Protein AF-D3YBF1-F1 (afdb_monomer_lite)

Sequence (256 aa):
MFHRPSSNVKRAFLVDTLQLVRNLESNGFPSKQAEAITSAITEVLNDSLENVAQSFVSKSDMQKSEMIQETNLSKFKSEVQSSQRIECGVVFNCFNSFELRVKGVAGPELKPSGEVEHHFSLLQRETEKLRNDIDKMRSELRYEIDKVTAGQRLDLNLERGRIKDELADQNAETTNLTNKLDREIHALRAQLEAAKYDVIKYCIGNVRMNYSQLSSLHVECIFYKHGLLSELLRPAFEIFANPRCQAAGDLKGSLP

Foldseek 3Di:
DDDDDDDDDDPPVDPPLVVQLVVVVVVPDDSVVSNVVSVVVVVVVVVVVVVVVVVDDDPVNVVVVVVVVVVVVVVVVVVVVVVVCVVVVVVVVVVVVVVVVVVVDPDDDPDDDVVVVVVVVVVVVVVVVVVVVVVVVVVVVVVVVVVVVVVVVVVVVVVVVVVVVVVVVVVVVVVVVVVVVVVVVVVVVVVVVVVVVVVVVVVVVVVVVVVQLVVLVVVVVVCVVVVNPPPVCVVVSCVSNDPVVVCVVPPPDDDD

pLDDT: mean 73.16, std 17.61, range [30.95, 98.38]

Organism: Trifolium repens (NCBI:txid3899)

Structure (mmCIF, N/CA/C/O backbone):
data_AF-D3YBF1-F1
#
_entry.id   AF-D3YBF1-F1
#
loop_
_atom_site.group_PDB
_atom_site.id
_atom_site.type_symbol
_atom_site.label_atom_id
_atom_site.label_alt_id
_atom_site.label_comp_id
_atom_site.label_asym_id
_atom_site.label_entity_id
_atom_site.label_seq_id
_atom_site.pdbx_PDB_ins_code
_atom_site.Cartn_x
_atom_site.Cartn_y
_atom_site.Cartn_z
_atom_site.occupancy
_atom_site.B_iso_or_equiv
_atom_site.auth_seq_id
_atom_site.auth_comp_id
_atom_site.auth_asym_id
_atom_site.auth_atom_id
_atom_site.pdbx_PDB_model_num
ATOM 1 N N . MET A 1 1 ? 23.529 32.052 19.101 1.00 35.72 1 MET A N 1
ATOM 2 C CA . MET A 1 1 ? 22.727 31.901 17.867 1.00 35.72 1 MET A CA 1
ATOM 3 C C . MET A 1 1 ? 23.262 30.702 17.103 1.00 35.72 1 MET A C 1
ATOM 5 O O . MET A 1 1 ? 24.305 30.823 16.481 1.00 35.72 1 MET A O 1
ATOM 9 N N . PHE A 1 2 ? 22.607 29.544 17.185 1.00 30.95 2 PHE A N 1
ATOM 10 C CA . PHE A 1 2 ? 22.935 28.403 16.327 1.00 30.95 2 PHE A CA 1
ATOM 11 C C . PHE A 1 2 ? 21.811 28.220 15.310 1.00 30.95 2 PHE A C 1
ATOM 13 O O . PHE A 1 2 ? 20.649 28.057 15.676 1.00 30.95 2 PHE A O 1
ATOM 20 N N . HIS A 1 3 ? 22.181 28.327 14.034 1.00 35.59 3 HIS A N 1
ATOM 21 C CA . HIS A 1 3 ? 21.325 28.067 12.885 1.00 35.59 3 HIS A CA 1
ATOM 22 C C . HIS A 1 3 ? 20.873 26.604 12.893 1.00 35.59 3 HIS A C 1
ATOM 24 O O . HIS A 1 3 ? 21.700 25.695 12.950 1.00 35.59 3 HIS A O 1
ATOM 30 N N . ARG A 1 4 ? 19.561 26.376 12.797 1.00 31.77 4 ARG A N 1
ATOM 31 C CA . ARG A 1 4 ? 18.986 25.054 12.534 1.00 31.77 4 ARG A CA 1
ATOM 32 C C . ARG A 1 4 ? 18.772 24.932 11.020 1.00 31.77 4 ARG A C 1
ATOM 34 O O . ARG A 1 4 ? 18.061 25.777 10.474 1.00 31.77 4 ARG A O 1
ATOM 41 N N . PRO A 1 5 ? 19.342 23.932 10.324 1.00 37.69 5 PRO A N 1
ATOM 42 C CA . PRO A 1 5 ? 19.006 23.705 8.930 1.00 37.69 5 PRO A CA 1
ATOM 43 C C . PRO A 1 5 ? 17.593 23.123 8.847 1.00 37.69 5 PRO A C 1
ATOM 45 O O . PRO A 1 5 ? 17.266 22.138 9.512 1.00 37.69 5 PRO A O 1
ATOM 48 N N . SER A 1 6 ? 16.767 23.751 8.017 1.00 43.38 6 SER A N 1
ATOM 49 C CA . SER A 1 6 ? 15.499 23.208 7.544 1.00 43.38 6 SER A CA 1
ATOM 50 C C . SER A 1 6 ? 15.769 21.947 6.720 1.00 43.38 6 SER A C 1
ATOM 52 O O . SER A 1 6 ? 16.468 22.001 5.711 1.00 43.38 6 SER A O 1
ATOM 54 N N . SER A 1 7 ? 15.224 20.810 7.148 1.00 38.22 7 SER A N 1
ATOM 55 C CA . SER A 1 7 ? 15.033 19.644 6.285 1.00 38.22 7 SER A CA 1
ATOM 56 C C . SER A 1 7 ? 13.676 19.020 6.596 1.00 38.22 7 SER A C 1
ATOM 58 O O . SER A 1 7 ? 13.497 18.231 7.522 1.00 38.22 7 SER A O 1
ATOM 60 N N . ASN A 1 8 ? 12.685 19.419 5.803 1.00 44.19 8 ASN A N 1
ATOM 61 C CA . ASN A 1 8 ? 11.537 18.567 5.534 1.00 44.19 8 ASN A CA 1
ATOM 62 C C . ASN A 1 8 ? 12.085 17.244 4.950 1.00 44.19 8 ASN A C 1
ATOM 64 O O . ASN A 1 8 ? 13.031 17.289 4.168 1.00 44.19 8 ASN A O 1
ATOM 68 N N . VAL A 1 9 ? 11.502 16.093 5.312 1.00 44.75 9 VAL A N 1
ATOM 69 C CA . VAL A 1 9 ? 11.876 14.711 4.895 1.00 44.75 9 VAL A CA 1
ATOM 70 C C . VAL A 1 9 ? 12.792 13.903 5.848 1.00 44.75 9 VAL A C 1
ATOM 72 O O . VAL A 1 9 ? 13.530 13.032 5.408 1.00 44.75 9 VAL A O 1
ATOM 75 N N . LYS A 1 10 ? 12.691 14.066 7.178 1.00 42.47 10 LYS A N 1
ATOM 76 C CA . LYS A 1 10 ? 13.036 12.978 8.133 1.00 42.47 10 LYS A CA 1
ATOM 77 C C . LYS A 1 10 ? 12.136 12.980 9.377 1.00 42.47 10 LYS A C 1
ATOM 79 O O . LYS A 1 10 ? 12.587 13.279 10.476 1.00 42.47 10 LYS A O 1
ATOM 84 N N . ARG A 1 11 ? 10.865 12.590 9.233 1.00 42.12 11 ARG A N 1
ATOM 85 C CA . ARG A 1 11 ? 10.195 11.866 10.327 1.00 42.12 11 ARG A CA 1
ATOM 86 C C . ARG A 1 11 ? 10.455 10.388 10.084 1.00 42.12 11 ARG A C 1
ATOM 88 O O . ARG A 1 11 ? 9.688 9.727 9.398 1.00 42.12 11 ARG A O 1
ATOM 95 N N . ALA A 1 12 ? 11.579 9.897 10.598 1.00 46.97 12 ALA A N 1
ATOM 96 C CA . ALA A 1 12 ? 11.665 8.480 10.906 1.00 46.97 12 ALA A CA 1
ATOM 97 C C . ALA A 1 12 ? 10.497 8.188 11.860 1.00 46.97 12 ALA A C 1
ATOM 99 O O . ALA A 1 12 ? 10.352 8.887 12.866 1.00 46.97 12 ALA A O 1
ATOM 100 N N . PHE A 1 13 ? 9.626 7.252 11.489 1.00 55.31 13 PHE A N 1
ATOM 101 C CA . PHE A 1 13 ? 8.528 6.776 12.326 1.00 55.31 13 PHE A CA 1
ATOM 102 C C . PHE A 1 13 ? 9.125 6.024 13.523 1.00 55.31 13 PHE A C 1
ATOM 104 O O . PHE A 1 13 ? 9.200 4.803 13.541 1.00 55.31 13 PHE A O 1
ATOM 111 N N . LEU A 1 14 ? 9.636 6.767 14.501 1.00 63.25 14 LEU A N 1
ATOM 112 C CA . LEU A 1 14 ? 10.034 6.232 15.793 1.00 63.25 14 LEU A CA 1
ATOM 113 C C . LEU A 1 14 ? 8.775 6.198 16.653 1.00 63.25 14 LEU A C 1
ATOM 115 O O . LEU A 1 14 ? 8.302 7.240 17.109 1.00 63.25 14 LEU A O 1
ATOM 119 N N . VAL A 1 15 ? 8.204 5.006 16.816 1.00 76.69 15 VAL A N 1
ATOM 120 C CA . VAL A 1 15 ? 7.134 4.784 17.789 1.00 76.69 15 VAL A CA 1
ATOM 121 C C . VAL A 1 15 ? 7.775 4.806 19.171 1.00 76.69 15 VAL A C 1
ATOM 123 O O . VAL A 1 15 ? 8.543 3.913 19.523 1.00 76.69 15 VAL A O 1
ATOM 126 N N . ASP A 1 16 ? 7.475 5.842 19.949 1.00 85.31 16 ASP A N 1
ATOM 127 C CA . ASP A 1 16 ? 7.827 5.889 21.366 1.00 85.31 16 ASP A CA 1
ATOM 128 C C . ASP A 1 16 ? 6.851 4.995 22.139 1.00 85.31 16 ASP A C 1
ATOM 130 O O . ASP A 1 16 ? 5.772 5.414 22.572 1.00 85.31 16 ASP A O 1
ATOM 134 N N . THR A 1 17 ? 7.218 3.720 22.249 1.00 87.56 17 THR A N 1
ATOM 135 C CA . THR A 1 17 ? 6.424 2.695 22.931 1.00 87.56 17 THR A CA 1
ATOM 136 C C . THR A 1 17 ? 6.213 3.026 24.403 1.00 87.56 17 THR A C 1
ATOM 138 O O . THR A 1 17 ? 5.149 2.732 24.943 1.00 87.56 17 THR A O 1
ATOM 141 N N . LEU A 1 18 ? 7.164 3.704 25.051 1.00 88.12 18 LEU A N 1
ATOM 142 C CA . LEU A 1 18 ? 7.035 4.085 26.452 1.00 88.12 18 LEU A CA 1
ATOM 143 C C . LEU A 1 18 ? 5.973 5.175 26.629 1.00 88.12 18 LEU A C 1
ATOM 145 O O . LEU A 1 18 ? 5.116 5.060 27.504 1.00 88.12 18 LEU A O 1
ATOM 149 N N . GLN A 1 19 ? 5.982 6.204 25.779 1.00 89.75 19 GLN A N 1
ATOM 150 C CA . GLN A 1 19 ? 4.960 7.250 25.819 1.00 89.75 19 GLN A CA 1
ATOM 151 C C . GLN A 1 19 ? 3.569 6.701 25.471 1.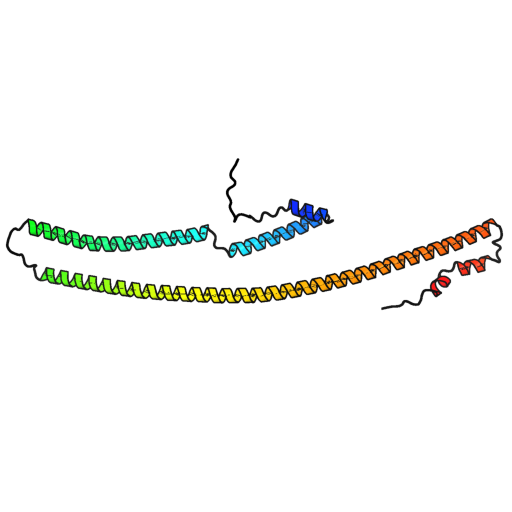00 89.75 19 GLN A C 1
ATOM 153 O O . GLN A 1 19 ? 2.574 7.124 26.065 1.00 89.75 19 GLN A O 1
ATOM 158 N N . LEU A 1 20 ? 3.489 5.737 24.548 1.00 90.81 20 LEU A N 1
ATOM 159 C CA . LEU A 1 20 ? 2.231 5.087 24.183 1.00 90.81 20 LEU A CA 1
ATOM 160 C C . LEU A 1 20 ? 1.649 4.275 25.349 1.00 90.81 20 LEU A C 1
ATOM 162 O O . LEU A 1 20 ? 0.472 4.441 25.670 1.00 90.81 20 LEU A O 1
ATOM 166 N N . VAL A 1 21 ? 2.475 3.487 26.046 1.00 94.06 21 VAL A N 1
ATOM 167 C CA . VAL A 1 21 ? 2.060 2.749 27.253 1.00 94.06 21 VAL A CA 1
ATOM 168 C C . VAL A 1 21 ? 1.576 3.710 28.338 1.00 94.06 21 VAL A C 1
ATOM 170 O O . VAL A 1 21 ? 0.493 3.511 28.881 1.00 94.06 21 VAL A O 1
ATOM 173 N N . ARG A 1 22 ? 2.308 4.799 28.609 1.00 91.62 22 ARG A N 1
ATOM 174 C CA . ARG A 1 22 ? 1.908 5.800 29.619 1.00 91.62 22 ARG A CA 1
ATOM 175 C C . ARG A 1 22 ? 0.580 6.479 29.300 1.00 91.62 22 ARG A C 1
ATOM 177 O O . ARG 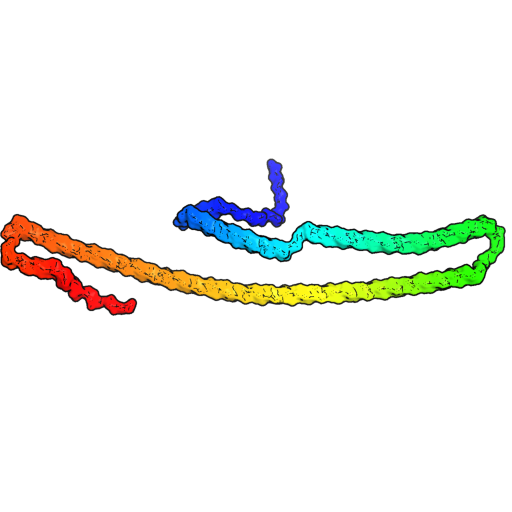A 1 22 ? -0.198 6.760 30.209 1.00 91.62 22 ARG A O 1
ATOM 184 N N . ASN A 1 23 ? 0.309 6.721 28.022 1.00 92.38 23 ASN A N 1
ATOM 185 C CA . ASN A 1 23 ? -0.967 7.271 27.582 1.00 92.38 23 ASN A CA 1
ATOM 186 C C . ASN A 1 23 ? -2.109 6.253 27.722 1.00 92.38 23 ASN A C 1
ATOM 188 O O . ASN A 1 23 ? -3.228 6.635 28.045 1.00 92.38 23 ASN A O 1
ATOM 192 N N . LEU A 1 24 ? -1.863 4.963 27.500 1.00 93.00 24 LEU A N 1
ATOM 193 C CA . LEU A 1 24 ? -2.874 3.925 27.719 1.00 93.00 24 LEU A CA 1
ATOM 194 C C . LEU A 1 24 ? -3.161 3.744 29.217 1.00 93.00 24 LEU A C 1
ATOM 196 O O . LEU A 1 24 ? -4.319 3.697 29.622 1.00 93.00 24 LEU A O 1
ATOM 200 N N . GLU A 1 25 ? -2.127 3.746 30.056 1.00 94.50 25 GLU A N 1
ATOM 201 C CA . GLU A 1 25 ? -2.276 3.697 31.516 1.00 94.50 25 GLU A CA 1
ATOM 202 C C . GLU A 1 25 ? -3.079 4.890 32.059 1.00 94.50 25 GLU A C 1
ATOM 204 O O . GLU A 1 25 ? -3.968 4.707 32.892 1.00 94.50 25 GLU A O 1
ATOM 209 N N . SER A 1 26 ? -2.836 6.109 31.557 1.00 93.12 26 SER A N 1
ATOM 210 C CA . SER A 1 26 ? -3.585 7.304 31.979 1.00 93.12 26 SER A CA 1
ATOM 211 C C . SER A 1 26 ? -5.055 7.294 31.545 1.00 93.12 26 SER A C 1
ATOM 213 O O . SER A 1 26 ? -5.879 7.961 32.168 1.00 93.12 26 SER A O 1
ATOM 215 N N . ASN A 1 27 ? -5.402 6.489 30.536 1.00 92.44 27 ASN A N 1
ATOM 216 C CA . ASN A 1 27 ? -6.777 6.232 30.105 1.00 92.44 27 ASN A CA 1
ATOM 217 C C . ASN A 1 27 ? -7.439 5.053 30.849 1.00 92.44 27 ASN A C 1
ATOM 219 O O . ASN A 1 27 ? -8.532 4.628 30.478 1.00 92.44 27 ASN A O 1
ATOM 223 N N . GLY A 1 28 ? -6.808 4.533 31.908 1.00 91.62 28 GLY A N 1
ATOM 224 C CA . GLY A 1 28 ? -7.387 3.515 32.786 1.00 91.62 28 GLY A CA 1
ATOM 225 C C . GLY A 1 28 ? -7.087 2.069 32.389 1.00 91.62 28 GLY A C 1
ATOM 226 O O . GLY A 1 28 ? -7.651 1.153 32.989 1.00 91.62 28 GLY A O 1
ATOM 227 N N . PHE A 1 29 ? -6.199 1.836 31.418 1.00 93.94 29 PHE A N 1
ATOM 228 C CA . PHE A 1 29 ? -5.764 0.483 31.073 1.00 93.94 29 PHE A CA 1
ATOM 229 C C . PHE A 1 29 ? -4.724 -0.033 32.087 1.00 93.94 29 PHE A C 1
ATOM 231 O O . PHE A 1 29 ? -3.742 0.657 32.365 1.00 93.94 29 PHE A O 1
ATOM 238 N N . PRO A 1 30 ? -4.872 -1.259 32.621 1.00 95.38 30 PRO A N 1
ATOM 239 C CA . PRO A 1 30 ? -3.825 -1.915 33.403 1.00 95.38 30 PRO A CA 1
ATOM 240 C C . PRO A 1 30 ? -2.524 -2.052 32.596 1.00 95.38 30 PRO A C 1
ATOM 242 O O . PRO A 1 30 ? -2.586 -2.394 31.413 1.00 95.38 30 PRO A O 1
ATOM 245 N N . SER A 1 31 ? -1.351 -1.897 33.230 1.00 90.56 31 SER A N 1
ATOM 246 C CA . SER A 1 31 ? -0.039 -1.922 32.544 1.00 90.56 31 SER A CA 1
ATOM 247 C C . SER A 1 31 ? 0.142 -3.118 31.609 1.00 90.56 31 SER A C 1
ATOM 249 O O . SER A 1 31 ? 0.570 -2.950 30.475 1.00 90.56 31 SER A O 1
ATOM 251 N N . LYS A 1 32 ? -0.282 -4.320 32.024 1.00 92.19 32 LYS A N 1
ATOM 252 C CA . LYS A 1 32 ? -0.196 -5.526 31.180 1.00 92.19 32 LYS A CA 1
ATOM 253 C C . LYS A 1 32 ? -1.010 -5.426 29.886 1.00 92.19 32 LYS A C 1
ATOM 255 O O . LYS A 1 32 ? -0.590 -5.947 28.860 1.00 92.19 32 LYS A O 1
ATOM 260 N N . GLN A 1 33 ? -2.179 -4.787 29.927 1.00 91.56 33 GLN A N 1
ATOM 261 C CA . GLN A 1 33 ? -2.991 -4.568 28.728 1.00 91.56 33 GLN A CA 1
ATOM 262 C C . GLN A 1 33 ? -2.409 -3.445 27.867 1.00 91.56 33 GLN A C 1
ATOM 264 O O . GLN A 1 33 ? -2.356 -3.592 26.651 1.00 91.56 33 GLN A O 1
ATOM 269 N N . ALA A 1 34 ? -1.922 -2.364 28.481 1.00 93.88 34 ALA A N 1
ATOM 270 C CA . ALA A 1 34 ? -1.260 -1.272 27.769 1.00 93.88 34 ALA A CA 1
ATOM 271 C C . ALA A 1 34 ? -0.004 -1.746 27.012 1.00 93.88 34 ALA A C 1
ATOM 273 O O . ALA A 1 34 ? 0.195 -1.382 25.851 1.00 93.88 34 ALA A O 1
ATOM 274 N N . GLU A 1 35 ? 0.805 -2.604 27.638 1.00 89.19 35 GLU A N 1
ATOM 275 C CA . GLU A 1 35 ? 1.964 -3.256 27.021 1.00 89.19 35 GLU A CA 1
ATOM 276 C C . GLU A 1 35 ? 1.551 -4.177 25.869 1.00 89.19 35 GLU A C 1
ATOM 278 O O . GLU A 1 35 ? 2.113 -4.072 24.782 1.00 89.19 35 GLU A O 1
ATOM 283 N N . ALA A 1 36 ? 0.533 -5.025 26.061 1.00 91.19 36 ALA A N 1
ATOM 284 C CA . ALA A 1 36 ? 0.053 -5.937 25.020 1.00 91.19 36 ALA A CA 1
ATOM 285 C C . ALA A 1 36 ? -0.487 -5.191 23.786 1.00 91.19 36 ALA A C 1
ATOM 287 O O . ALA A 1 36 ? -0.146 -5.535 22.656 1.00 91.19 36 ALA A O 1
ATOM 288 N N . ILE A 1 37 ? -1.278 -4.133 23.998 1.00 90.75 37 ILE A N 1
ATOM 289 C CA . ILE A 1 37 ? -1.805 -3.278 22.923 1.00 90.75 37 ILE A CA 1
ATOM 290 C C . ILE A 1 37 ? -0.656 -2.583 22.187 1.00 90.75 37 ILE A C 1
ATOM 292 O O . ILE A 1 37 ? -0.608 -2.589 20.959 1.00 90.75 37 ILE A O 1
ATOM 296 N N . THR A 1 38 ? 0.294 -2.015 22.930 1.00 91.00 38 THR A N 1
ATOM 297 C CA . THR A 1 38 ? 1.469 -1.354 22.346 1.00 91.00 38 THR A CA 1
ATOM 298 C C . THR A 1 38 ? 2.309 -2.330 21.523 1.00 91.00 38 THR A C 1
ATOM 300 O O . THR A 1 38 ? 2.777 -1.976 20.442 1.00 91.00 38 THR A O 1
ATOM 303 N N . SER A 1 39 ? 2.467 -3.566 21.998 1.00 89.00 39 SER A N 1
ATOM 304 C CA . SER A 1 39 ? 3.220 -4.614 21.310 1.00 89.00 39 SER A CA 1
ATOM 305 C C . SER A 1 39 ? 2.555 -5.008 19.987 1.00 89.00 39 SER A C 1
ATOM 307 O O . SER A 1 39 ? 3.214 -4.943 18.953 1.00 89.00 39 SER A O 1
ATOM 309 N N . ALA A 1 40 ? 1.242 -5.267 19.992 1.00 91.75 40 ALA A N 1
ATOM 310 C CA . ALA A 1 40 ? 0.483 -5.590 18.781 1.00 91.75 40 ALA A CA 1
ATOM 311 C C . ALA A 1 40 ? 0.502 -4.449 17.746 1.00 91.75 40 ALA A C 1
ATOM 313 O O . ALA A 1 40 ? 0.673 -4.684 16.553 1.00 91.75 40 ALA A O 1
ATOM 314 N N . ILE A 1 41 ? 0.378 -3.194 18.195 1.00 88.12 41 ILE A N 1
ATOM 315 C CA . ILE A 1 41 ? 0.469 -2.023 17.307 1.00 88.12 41 ILE A CA 1
ATOM 316 C C . ILE A 1 41 ? 1.872 -1.905 16.702 1.00 88.12 41 ILE A C 1
ATOM 318 O O . ILE A 1 41 ? 2.007 -1.581 15.526 1.00 88.12 41 ILE A O 1
ATOM 322 N N . THR A 1 42 ? 2.918 -2.168 17.488 1.00 85.00 42 THR A N 1
ATOM 323 C CA . THR A 1 42 ? 4.306 -2.093 17.007 1.00 85.00 42 THR A CA 1
ATOM 324 C C . THR A 1 42 ? 4.595 -3.174 15.964 1.00 85.00 42 THR A C 1
ATOM 326 O O . THR A 1 42 ? 5.281 -2.900 14.985 1.00 85.00 42 THR A O 1
ATOM 329 N N . GLU A 1 43 ? 4.043 -4.374 16.142 1.00 85.50 43 GLU A N 1
ATOM 330 C CA . GLU A 1 43 ? 4.160 -5.485 15.191 1.00 85.50 43 GLU A CA 1
ATOM 331 C C . GLU A 1 43 ? 3.481 -5.155 13.855 1.00 85.50 43 GLU A C 1
ATOM 333 O O . GLU A 1 43 ? 4.145 -5.130 12.823 1.00 85.50 43 GLU A O 1
ATOM 338 N N . VAL A 1 44 ? 2.206 -4.744 13.881 1.00 86.38 44 VAL A N 1
ATOM 339 C CA . VAL A 1 44 ? 1.471 -4.341 12.665 1.00 86.38 44 VAL A CA 1
ATOM 340 C C . VAL A 1 44 ? 2.154 -3.173 11.950 1.00 86.38 44 VAL A C 1
ATOM 342 O O . VAL A 1 44 ? 2.187 -3.132 10.718 1.00 86.38 44 VAL A O 1
ATOM 345 N N . LEU A 1 45 ? 2.699 -2.209 12.700 1.00 83.81 45 LEU A N 1
ATOM 346 C CA . LEU A 1 45 ? 3.442 -1.092 12.119 1.00 83.81 45 LEU A CA 1
ATOM 347 C C . LEU A 1 45 ? 4.745 -1.549 11.467 1.00 83.81 45 LEU A C 1
ATOM 349 O O . LEU A 1 45 ? 5.045 -1.065 10.381 1.00 83.81 45 LEU A O 1
ATOM 353 N N . ASN A 1 46 ? 5.493 -2.467 12.082 1.00 80.69 46 ASN A N 1
ATOM 354 C CA . ASN A 1 46 ? 6.706 -3.025 11.483 1.00 80.69 46 ASN A CA 1
ATOM 355 C C . ASN A 1 46 ? 6.387 -3.777 10.185 1.00 80.69 46 ASN A C 1
ATOM 357 O O . ASN A 1 46 ? 7.002 -3.476 9.163 1.00 80.69 46 ASN A O 1
ATOM 361 N N . ASP A 1 47 ? 5.374 -4.646 10.190 1.00 80.81 47 ASP A N 1
ATOM 362 C CA . ASP A 1 47 ? 4.954 -5.411 9.008 1.00 80.81 47 ASP A CA 1
ATOM 363 C C . ASP A 1 47 ? 4.477 -4.491 7.877 1.00 80.81 47 ASP A C 1
ATOM 365 O O . ASP A 1 47 ? 4.856 -4.642 6.712 1.00 80.81 47 ASP A O 1
ATOM 369 N N . SER A 1 48 ? 3.677 -3.477 8.219 1.00 79.56 48 SER A N 1
ATOM 370 C CA . SER A 1 48 ? 3.192 -2.487 7.252 1.00 79.56 48 SER A CA 1
ATOM 371 C C . SER A 1 48 ? 4.342 -1.681 6.644 1.00 79.56 48 SER A C 1
ATOM 373 O O . SER A 1 48 ? 4.331 -1.378 5.450 1.00 79.56 48 SER A O 1
ATOM 375 N N . LEU A 1 49 ? 5.339 -1.324 7.457 1.00 75.69 49 LEU A N 1
ATOM 376 C CA . LEU A 1 49 ? 6.488 -0.532 7.029 1.00 75.69 49 LEU A CA 1
ATOM 377 C C . LEU A 1 49 ? 7.439 -1.363 6.167 1.00 75.69 49 LEU A C 1
ATOM 379 O O . LEU A 1 49 ? 7.964 -0.837 5.190 1.00 75.69 49 LEU A O 1
ATOM 383 N N . GLU A 1 50 ? 7.599 -2.654 6.458 1.00 73.50 50 GLU A N 1
ATOM 384 C CA . GLU A 1 50 ? 8.355 -3.586 5.622 1.00 73.50 50 GLU A CA 1
ATOM 385 C C . GLU A 1 50 ? 7.667 -3.823 4.268 1.00 73.50 50 GLU A C 1
ATOM 387 O O . GLU A 1 50 ? 8.313 -3.705 3.226 1.00 73.50 50 GLU A O 1
ATOM 392 N N . ASN A 1 51 ? 6.347 -4.031 4.252 1.00 75.31 51 ASN A N 1
ATOM 393 C CA . ASN A 1 51 ? 5.569 -4.201 3.020 1.00 75.31 51 ASN A CA 1
ATOM 394 C C . ASN A 1 51 ? 5.625 -2.954 2.111 1.00 75.31 51 ASN A C 1
ATOM 396 O O . ASN A 1 51 ? 5.820 -3.036 0.896 1.00 75.31 51 ASN A O 1
ATOM 400 N N . VAL A 1 52 ? 5.520 -1.764 2.707 1.00 70.62 52 VAL A N 1
ATOM 401 C CA . VAL A 1 52 ? 5.665 -0.497 1.977 1.00 70.62 52 VAL A CA 1
ATOM 402 C C . VAL A 1 52 ? 7.119 -0.268 1.544 1.00 70.62 52 VAL A C 1
ATOM 404 O O . VAL A 1 52 ? 7.354 0.199 0.430 1.00 70.62 52 VAL A O 1
ATOM 407 N N . ALA A 1 53 ? 8.109 -0.628 2.368 1.00 67.94 53 ALA A N 1
ATOM 408 C CA . ALA A 1 53 ? 9.527 -0.520 2.019 1.00 67.94 53 AL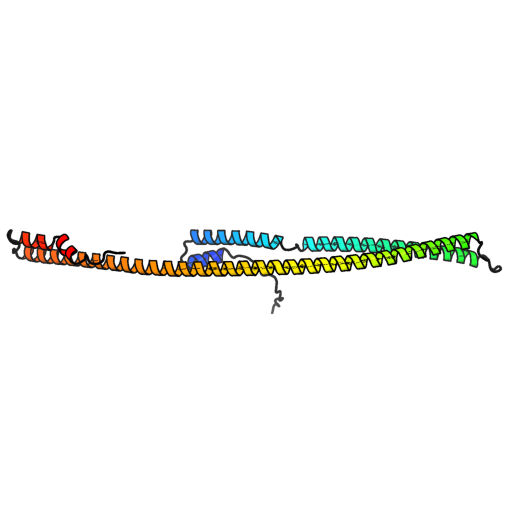A A CA 1
ATOM 409 C C . ALA A 1 53 ? 9.907 -1.402 0.821 1.00 67.94 53 ALA A C 1
ATOM 411 O O . ALA A 1 53 ? 10.716 -0.971 0.003 1.00 67.94 53 ALA A O 1
ATOM 412 N N . GLN A 1 54 ? 9.289 -2.578 0.669 1.00 64.88 54 GLN A N 1
ATOM 413 C CA . GLN A 1 54 ? 9.468 -3.446 -0.503 1.00 64.88 54 GLN A CA 1
ATOM 414 C C . GLN A 1 54 ? 8.923 -2.829 -1.801 1.00 64.88 54 GLN A C 1
ATOM 416 O O . GLN A 1 54 ? 9.415 -3.136 -2.884 1.00 64.88 54 GLN A O 1
ATOM 421 N N . SER A 1 55 ? 7.946 -1.923 -1.700 1.00 64.94 55 SER A N 1
ATOM 422 C CA . SER A 1 55 ? 7.392 -1.195 -2.851 1.00 64.94 55 SER A CA 1
ATOM 423 C C . SER A 1 55 ? 8.267 -0.013 -3.292 1.00 64.94 55 SER A C 1
ATOM 425 O O . SER A 1 55 ? 8.053 0.558 -4.362 1.00 64.94 55 SER A O 1
ATOM 427 N N . PHE A 1 56 ? 9.265 0.369 -2.490 1.00 70.62 56 PHE A N 1
ATOM 428 C CA . PHE A 1 56 ? 10.223 1.409 -2.843 1.00 70.62 56 PHE A CA 1
ATOM 429 C C . PHE A 1 56 ? 11.517 0.797 -3.384 1.00 70.62 56 PHE A C 1
ATOM 431 O O . PHE A 1 56 ? 12.137 -0.061 -2.764 1.00 70.62 56 PHE A O 1
ATOM 438 N N . VAL A 1 57 ? 11.990 1.304 -4.523 1.00 61.38 57 VAL A N 1
ATOM 439 C CA . VAL A 1 57 ? 13.344 0.998 -5.000 1.00 61.38 57 VAL A CA 1
ATOM 440 C C . VAL A 1 57 ? 14.345 1.634 -4.033 1.00 61.38 57 VAL A C 1
ATOM 442 O O . VAL A 1 57 ? 14.329 2.850 -3.820 1.00 61.38 57 VAL A O 1
ATOM 445 N N . SER A 1 58 ? 15.219 0.823 -3.430 1.00 68.31 58 SER A N 1
ATOM 446 C CA . SER A 1 58 ? 16.205 1.326 -2.474 1.00 68.31 58 SER A CA 1
ATOM 447 C C . SER A 1 58 ? 17.193 2.279 -3.158 1.00 68.31 58 SER A C 1
ATOM 449 O O . SER A 1 58 ? 17.535 2.124 -4.334 1.00 68.31 58 SER A O 1
ATOM 451 N N . LYS A 1 59 ? 17.716 3.266 -2.416 1.00 66.25 59 LYS A N 1
ATOM 452 C CA . LYS A 1 59 ? 18.723 4.197 -2.957 1.00 66.25 59 LYS A CA 1
ATOM 453 C C . LYS A 1 59 ? 19.961 3.453 -3.475 1.00 66.25 59 LYS A C 1
ATOM 455 O O . LYS A 1 59 ? 20.528 3.861 -4.481 1.00 66.25 59 LYS A O 1
ATOM 460 N N . SER A 1 60 ? 20.348 2.356 -2.823 1.00 66.56 60 SER A N 1
ATOM 461 C CA . SER A 1 60 ? 21.448 1.493 -3.261 1.00 66.56 60 SER A CA 1
ATOM 462 C C . SER A 1 60 ? 21.156 0.762 -4.570 1.00 66.56 60 SER A C 1
ATOM 464 O O . SER A 1 60 ? 22.064 0.621 -5.386 1.00 66.56 60 SER A O 1
ATOM 466 N N . ASP A 1 61 ? 19.917 0.327 -4.800 1.00 69.06 61 ASP A N 1
ATOM 467 C CA . ASP A 1 61 ? 19.542 -0.365 -6.039 1.00 69.06 61 ASP A CA 1
ATOM 468 C C . ASP A 1 61 ? 19.417 0.616 -7.204 1.00 69.06 61 ASP A C 1
ATOM 470 O O . ASP A 1 61 ? 19.914 0.344 -8.297 1.00 69.06 61 ASP A O 1
ATOM 474 N N . MET A 1 62 ? 18.866 1.807 -6.947 1.00 68.25 62 MET A N 1
ATOM 475 C CA . MET A 1 62 ? 18.859 2.905 -7.914 1.00 68.25 62 MET A CA 1
ATOM 476 C C . MET A 1 62 ? 20.287 3.314 -8.301 1.00 68.25 62 MET A C 1
ATOM 478 O O . MET A 1 62 ? 20.594 3.397 -9.486 1.00 68.25 62 MET A O 1
ATOM 482 N N . GLN A 1 63 ? 21.185 3.482 -7.323 1.00 63.69 63 GLN A N 1
ATOM 483 C CA . GLN A 1 63 ? 22.595 3.804 -7.573 1.00 63.69 63 GLN A CA 1
ATOM 484 C C . GLN A 1 63 ? 23.341 2.681 -8.301 1.00 63.69 63 GLN A C 1
ATOM 486 O O . GLN A 1 63 ? 24.185 2.961 -9.148 1.00 63.69 63 GLN A O 1
ATOM 491 N N . LYS A 1 64 ? 23.036 1.407 -8.020 1.00 75.88 64 LYS A N 1
ATOM 492 C CA . LYS A 1 64 ? 23.580 0.283 -8.797 1.00 75.88 64 LYS A CA 1
ATOM 493 C C . LYS A 1 64 ? 23.126 0.342 -10.251 1.00 75.88 64 LYS A C 1
ATOM 495 O O . LYS A 1 64 ? 23.956 0.176 -11.139 1.00 75.88 64 LYS A O 1
ATOM 500 N N . SER A 1 65 ? 21.837 0.580 -10.496 1.00 69.25 65 SER A N 1
ATOM 501 C CA . SER A 1 65 ? 21.298 0.703 -11.853 1.00 69.25 65 SER A CA 1
ATOM 502 C C . SER A 1 65 ? 21.920 1.887 -12.600 1.00 69.25 65 SER A C 1
ATOM 504 O O . SER A 1 65 ? 22.317 1.738 -13.754 1.00 69.25 65 SER A O 1
ATOM 506 N N . GLU A 1 66 ? 22.070 3.034 -11.932 1.00 68.19 66 GLU A N 1
ATOM 507 C CA . GLU A 1 66 ? 22.741 4.229 -12.458 1.00 68.19 66 GLU A CA 1
ATOM 508 C C . GLU A 1 66 ? 24.211 3.941 -12.797 1.00 68.19 66 GLU A C 1
ATOM 510 O O . GLU A 1 66 ? 24.635 4.173 -13.925 1.00 68.19 66 GLU A O 1
ATOM 515 N N . MET A 1 67 ? 24.967 3.323 -11.883 1.00 78.31 67 MET A N 1
ATOM 516 C CA . MET A 1 67 ? 26.368 2.940 -12.102 1.00 78.31 67 MET A CA 1
ATOM 517 C C . MET A 1 67 ? 26.529 1.963 -13.279 1.00 78.31 67 MET A C 1
ATOM 519 O O . MET A 1 67 ? 27.473 2.077 -14.068 1.00 78.31 67 MET A O 1
ATOM 523 N N . ILE A 1 68 ? 25.614 0.998 -13.428 1.00 79.56 68 ILE A N 1
ATOM 524 C CA . ILE A 1 68 ? 25.604 0.070 -14.569 1.00 79.56 68 ILE A CA 1
ATOM 525 C C . ILE A 1 68 ? 25.328 0.838 -15.868 1.00 79.56 68 ILE A C 1
ATOM 527 O O . ILE A 1 68 ? 26.018 0.623 -16.868 1.00 79.56 68 ILE A O 1
ATOM 531 N N . GLN A 1 69 ? 24.369 1.765 -15.857 1.00 65.12 69 GLN A N 1
ATOM 532 C CA . GLN A 1 69 ? 24.044 2.596 -17.013 1.00 65.12 69 GLN A CA 1
ATOM 533 C C . GLN A 1 69 ? 25.209 3.526 -17.402 1.00 65.12 69 GLN A C 1
ATOM 535 O O . GLN A 1 69 ? 25.549 3.600 -18.583 1.00 65.12 69 GLN A O 1
ATOM 540 N N . GLU A 1 70 ? 25.879 4.167 -16.439 1.00 77.62 70 GLU A N 1
ATOM 541 C CA . GLU A 1 70 ? 27.073 4.996 -16.666 1.00 77.62 70 GLU A CA 1
ATOM 542 C C . GLU A 1 70 ? 28.252 4.184 -17.217 1.00 77.62 70 GLU A C 1
ATOM 544 O O . GLU A 1 70 ? 28.968 4.641 -18.114 1.00 77.62 70 GLU A O 1
ATOM 549 N N . THR A 1 71 ? 28.437 2.955 -16.724 1.00 78.56 71 THR A N 1
ATOM 550 C CA . THR A 1 71 ? 29.471 2.036 -17.218 1.00 78.56 71 THR A CA 1
ATOM 551 C C . THR A 1 71 ? 29.199 1.648 -18.670 1.00 78.56 71 THR A C 1
ATOM 553 O O . THR A 1 71 ? 30.106 1.694 -19.502 1.00 78.56 71 THR A O 1
ATOM 556 N N . ASN A 1 72 ? 27.952 1.307 -19.000 1.00 74.19 72 ASN A N 1
ATOM 557 C CA . ASN A 1 72 ? 27.552 0.962 -20.364 1.00 74.19 72 ASN A CA 1
ATOM 558 C C . ASN A 1 72 ? 27.685 2.160 -21.312 1.00 74.19 72 ASN A C 1
ATOM 560 O O . ASN A 1 72 ? 28.208 2.010 -22.415 1.00 74.19 72 ASN A O 1
ATOM 564 N N . LEU A 1 73 ? 27.303 3.360 -20.866 1.00 80.19 73 LEU A N 1
ATOM 565 C CA . LEU A 1 73 ? 27.482 4.595 -21.627 1.00 80.19 73 LEU A CA 1
ATOM 566 C C . LEU A 1 73 ? 28.965 4.905 -21.870 1.00 80.19 73 LEU A C 1
ATOM 568 O O . LEU A 1 73 ? 29.345 5.297 -22.972 1.00 80.19 73 LEU A O 1
ATOM 572 N N . SER A 1 74 ? 29.815 4.703 -20.863 1.00 77.50 74 SER A N 1
ATOM 573 C CA . SER A 1 74 ? 31.261 4.917 -20.975 1.00 77.50 74 SER A CA 1
ATOM 574 C C . SER A 1 74 ? 31.913 3.927 -21.940 1.00 77.50 74 SER A C 1
ATOM 576 O O . SER A 1 74 ? 32.733 4.334 -22.766 1.00 77.50 74 SER A O 1
ATOM 578 N N . LYS A 1 75 ? 31.509 2.649 -21.895 1.00 76.25 75 LYS A N 1
ATOM 579 C CA . LYS A 1 75 ? 31.942 1.628 -22.860 1.00 76.25 75 LYS A CA 1
ATOM 580 C C . LYS A 1 75 ? 31.520 1.997 -24.278 1.00 76.25 75 LYS A C 1
ATOM 582 O O . LYS A 1 75 ? 32.385 2.125 -25.141 1.00 76.25 75 LYS A O 1
ATOM 587 N N . PHE A 1 76 ? 30.238 2.293 -24.486 1.00 76.00 76 PHE A N 1
ATOM 588 C CA . PHE A 1 76 ? 29.713 2.713 -25.785 1.00 76.00 76 PHE A CA 1
ATOM 589 C C . PHE A 1 76 ? 30.452 3.943 -26.331 1.00 76.00 76 PHE A C 1
ATOM 591 O O . PHE A 1 76 ? 30.899 3.960 -27.476 1.00 76.00 76 PHE A O 1
ATOM 598 N N . LYS A 1 77 ? 30.679 4.959 -25.489 1.00 71.50 77 LYS A N 1
ATOM 599 C CA . LYS A 1 77 ? 31.464 6.145 -25.852 1.00 71.50 77 LYS A CA 1
ATOM 600 C C . LYS A 1 77 ? 32.890 5.780 -26.272 1.00 71.50 77 LYS A C 1
ATOM 602 O O . LYS A 1 77 ? 33.378 6.324 -27.259 1.00 71.50 77 LYS A O 1
ATOM 607 N N . SER A 1 78 ? 33.554 4.876 -25.549 1.00 69.12 78 SER A N 1
ATOM 608 C CA . SER A 1 78 ? 34.920 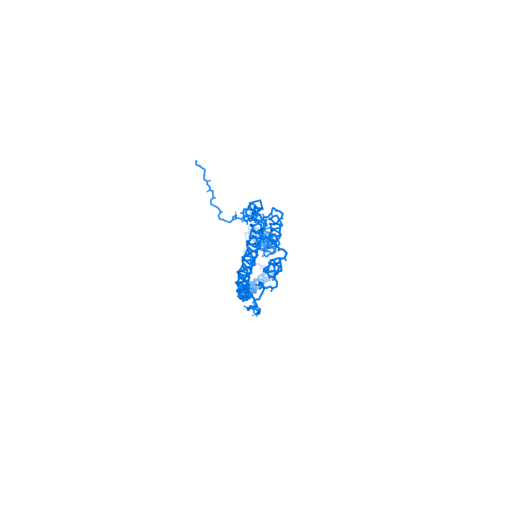4.447 -25.868 1.00 69.12 78 SER A CA 1
ATOM 609 C C . SER A 1 78 ? 35.011 3.672 -27.186 1.00 69.12 78 SER A C 1
ATOM 611 O O . SER A 1 78 ? 35.954 3.888 -27.939 1.00 69.12 78 SER A O 1
ATOM 613 N N . GLU A 1 79 ? 34.013 2.845 -27.503 1.00 71.06 79 GLU A N 1
ATOM 614 C CA . GLU A 1 79 ? 33.925 2.087 -28.759 1.00 71.06 79 GLU A CA 1
ATOM 615 C C . GLU A 1 79 ? 33.657 2.999 -29.963 1.00 71.06 79 GLU A C 1
ATOM 617 O O . GLU A 1 79 ? 34.267 2.850 -31.025 1.00 71.06 79 GLU A O 1
ATOM 622 N N . VAL A 1 80 ? 32.800 4.009 -29.785 1.00 73.12 80 VAL A N 1
ATOM 623 C CA . VAL A 1 80 ? 32.576 5.052 -30.796 1.00 73.12 80 VAL A CA 1
ATOM 624 C C . VAL A 1 80 ? 33.856 5.860 -31.020 1.00 73.12 80 VAL A C 1
ATOM 626 O O . VAL A 1 80 ? 34.237 6.129 -32.158 1.00 73.12 80 VAL A O 1
ATOM 629 N N . GLN A 1 81 ? 34.554 6.230 -29.945 1.00 62.66 81 GLN A N 1
ATOM 630 C CA . GLN A 1 81 ? 35.754 7.058 -30.021 1.00 62.66 81 GLN A CA 1
ATOM 631 C C . GLN A 1 81 ? 36.966 6.290 -30.567 1.00 62.66 81 GLN A C 1
ATOM 633 O O . GLN A 1 81 ? 37.782 6.874 -31.281 1.00 62.66 81 GLN A O 1
ATOM 638 N N . SER A 1 82 ? 37.091 4.993 -30.275 1.00 62.34 82 SER A N 1
ATOM 639 C CA . SER A 1 82 ? 38.118 4.133 -30.868 1.00 62.34 82 SER A CA 1
ATOM 640 C C . SER A 1 82 ? 37.863 3.925 -32.360 1.00 62.34 82 SER A C 1
ATOM 642 O O . SER A 1 82 ? 38.796 4.084 -33.144 1.00 62.34 82 SER A O 1
ATOM 644 N N . SER A 1 83 ? 36.608 3.702 -32.763 1.00 65.31 83 SER A N 1
ATOM 645 C CA . SER A 1 83 ? 36.220 3.600 -34.176 1.00 65.31 83 SER A CA 1
ATOM 646 C C . SER A 1 83 ? 36.542 4.888 -34.942 1.00 65.31 83 SER A C 1
ATOM 648 O O . SER A 1 83 ? 37.219 4.836 -35.966 1.00 65.31 83 SER A O 1
ATOM 650 N N . GLN A 1 84 ? 36.191 6.058 -34.394 1.00 55.06 84 GLN A N 1
ATOM 651 C CA . GLN A 1 84 ? 36.538 7.362 -34.984 1.00 55.06 84 GLN A CA 1
ATOM 652 C C . GLN A 1 84 ? 38.052 7.624 -35.023 1.00 55.06 84 GLN A C 1
ATOM 654 O O . GLN A 1 84 ? 38.555 8.253 -35.951 1.00 55.06 84 GLN A O 1
ATOM 659 N N . ARG A 1 85 ? 38.806 7.171 -34.012 1.00 53.62 85 ARG A N 1
ATOM 660 C CA . ARG A 1 85 ? 40.264 7.357 -33.948 1.00 53.62 85 ARG A CA 1
ATOM 661 C C . ARG A 1 85 ? 40.994 6.452 -34.942 1.00 53.62 85 ARG A C 1
ATOM 663 O O . ARG A 1 85 ? 42.002 6.881 -35.495 1.00 53.62 85 ARG A O 1
ATOM 670 N N . ILE A 1 86 ? 40.492 5.242 -35.185 1.00 59.16 86 ILE A N 1
ATOM 671 C CA . ILE A 1 86 ? 40.991 4.363 -36.249 1.00 59.16 86 ILE A CA 1
ATOM 672 C C . ILE A 1 86 ? 40.701 5.004 -37.609 1.00 59.16 86 ILE A C 1
ATOM 674 O O . ILE A 1 86 ? 41.617 5.145 -38.412 1.00 59.16 86 ILE A O 1
ATOM 678 N N . GLU A 1 87 ? 39.481 5.495 -37.830 1.00 51.16 87 GLU A N 1
ATOM 679 C CA . GLU A 1 87 ? 39.085 6.163 -39.075 1.00 51.16 87 GLU A CA 1
ATOM 680 C C . GLU A 1 87 ? 39.941 7.418 -39.354 1.00 51.16 87 GLU A C 1
ATOM 682 O O . GLU A 1 87 ? 40.536 7.557 -40.421 1.00 51.16 87 GLU A O 1
ATOM 687 N N . CYS A 1 88 ? 40.133 8.284 -38.354 1.00 54.44 88 CYS A N 1
ATOM 688 C CA . CYS A 1 88 ? 40.950 9.495 -38.480 1.00 54.44 88 CYS A CA 1
ATOM 689 C C . CYS A 1 88 ? 42.464 9.192 -38.533 1.00 54.44 88 CYS A C 1
ATOM 691 O O . CYS A 1 88 ? 43.221 9.878 -39.217 1.00 54.44 88 CYS A O 1
ATOM 693 N N . GLY A 1 89 ? 42.921 8.137 -37.851 1.00 55.97 89 GLY A N 1
ATOM 694 C CA . GLY A 1 89 ? 44.317 7.697 -37.839 1.00 55.97 89 GLY A CA 1
ATOM 695 C C . GLY A 1 89 ? 44.757 7.046 -39.150 1.00 55.97 89 GLY A C 1
ATOM 696 O O . GLY A 1 89 ? 45.885 7.264 -39.585 1.00 55.97 89 GLY A O 1
ATOM 697 N N . VAL A 1 90 ? 43.876 6.295 -39.816 1.00 58.81 90 VAL A N 1
ATOM 698 C CA . VAL A 1 90 ? 44.127 5.772 -41.167 1.00 58.81 90 VAL A CA 1
ATOM 699 C C . VAL A 1 90 ? 44.215 6.930 -42.161 1.00 58.81 90 VAL A C 1
ATOM 701 O O . VAL A 1 90 ? 45.170 6.986 -42.930 1.00 58.81 90 VAL A O 1
ATOM 704 N N . VAL A 1 91 ? 43.316 7.919 -42.073 1.00 58.75 91 VAL A N 1
ATOM 705 C CA . VAL A 1 91 ? 43.366 9.130 -42.912 1.00 58.75 91 VAL A CA 1
ATOM 706 C C . VAL A 1 91 ? 44.642 9.944 -42.659 1.00 58.75 91 VAL A C 1
ATOM 708 O O . VAL A 1 91 ? 45.303 10.344 -43.612 1.00 58.75 91 VAL A O 1
ATOM 711 N N . PHE A 1 92 ? 45.052 10.134 -41.401 1.00 56.16 92 PHE A N 1
ATOM 712 C CA . PHE A 1 92 ? 46.261 10.888 -41.046 1.00 56.16 92 PHE A CA 1
ATOM 713 C C . PHE A 1 92 ? 47.560 10.155 -41.417 1.00 56.16 92 PHE A C 1
ATOM 715 O O . PHE A 1 92 ? 48.509 10.783 -41.884 1.00 56.16 92 PHE A O 1
ATOM 722 N N . ASN A 1 93 ? 47.622 8.828 -41.261 1.00 54.81 93 ASN A N 1
ATOM 723 C CA . ASN A 1 93 ? 48.774 8.032 -41.697 1.00 54.81 93 ASN A CA 1
ATOM 724 C C . ASN A 1 93 ? 48.859 7.947 -43.224 1.00 54.81 93 ASN A C 1
ATOM 726 O O . ASN A 1 93 ? 49.955 8.057 -43.768 1.00 54.81 93 ASN A O 1
ATOM 730 N N . CYS A 1 94 ? 47.729 7.825 -43.926 1.00 58.19 94 CYS A N 1
ATOM 731 C CA . CYS A 1 94 ? 47.692 7.941 -45.383 1.00 58.19 94 CYS A CA 1
ATOM 732 C C . CYS A 1 94 ? 48.138 9.333 -45.840 1.00 58.19 94 CYS A C 1
ATOM 734 O O . CYS A 1 94 ? 48.948 9.425 -46.758 1.00 58.19 94 CYS A O 1
ATOM 736 N N . PHE A 1 95 ? 47.696 10.401 -45.168 1.00 58.53 95 PHE A N 1
ATOM 737 C CA . PHE A 1 95 ? 48.104 11.768 -45.485 1.00 58.53 95 PHE A CA 1
ATOM 738 C C . PHE A 1 95 ? 49.597 11.999 -45.221 1.00 58.53 95 PHE A C 1
ATOM 740 O O . PHE A 1 95 ? 50.278 12.501 -46.101 1.00 58.53 95 PHE A O 1
ATOM 747 N N . ASN A 1 96 ? 50.149 11.553 -44.087 1.00 50.53 96 ASN A N 1
ATOM 748 C CA . ASN A 1 96 ? 51.588 11.664 -43.807 1.00 50.53 96 ASN A CA 1
ATOM 749 C C . ASN A 1 96 ? 52.443 10.781 -44.722 1.00 50.53 96 ASN A C 1
ATOM 751 O O . ASN A 1 96 ? 53.525 11.193 -45.130 1.00 50.53 96 ASN A O 1
ATOM 755 N N . SER A 1 97 ? 51.979 9.576 -45.067 1.00 54.41 97 SER A N 1
ATOM 756 C CA . SER A 1 97 ? 52.669 8.703 -46.027 1.00 54.41 97 SER A CA 1
ATOM 757 C C . SER A 1 97 ? 52.663 9.313 -47.436 1.00 54.41 97 SER A C 1
ATOM 759 O O . SER A 1 97 ? 53.654 9.204 -48.160 1.00 54.41 97 SER A O 1
ATOM 761 N N . PHE A 1 98 ? 51.591 10.026 -47.798 1.00 57.69 98 PHE A N 1
ATOM 762 C CA . PHE A 1 98 ? 51.488 10.808 -49.028 1.00 57.69 98 PHE A CA 1
ATOM 763 C C . PHE A 1 98 ? 52.361 12.072 -48.977 1.00 57.69 98 PHE A C 1
ATOM 765 O O . PHE A 1 98 ? 53.127 12.321 -49.898 1.00 57.69 98 PHE A O 1
ATOM 772 N N . GLU A 1 99 ? 52.346 12.824 -47.877 1.00 48.09 99 GLU A N 1
ATOM 773 C CA . GLU A 1 99 ? 53.119 14.057 -47.693 1.00 48.09 99 GLU A CA 1
ATOM 774 C C . GLU A 1 99 ? 54.634 13.789 -47.636 1.00 48.09 99 GLU A C 1
ATOM 776 O O . GLU A 1 99 ? 55.408 14.524 -48.248 1.00 48.09 99 GLU A O 1
ATOM 781 N N . LEU A 1 100 ? 55.075 12.698 -46.993 1.00 52.75 100 LEU A N 1
ATOM 782 C CA . LEU A 1 100 ? 56.471 12.229 -47.025 1.00 52.75 100 LEU A CA 1
ATOM 783 C C . LEU A 1 100 ? 56.903 11.798 -48.434 1.00 52.75 100 LEU A C 1
ATOM 785 O O . LEU A 1 100 ? 58.065 11.972 -48.800 1.00 52.75 100 LEU A O 1
ATOM 789 N N . ARG A 1 101 ? 55.975 11.275 -49.245 1.00 53.34 101 ARG A N 1
ATOM 790 C CA . ARG A 1 101 ? 56.229 10.876 -50.637 1.00 53.34 101 ARG A CA 1
ATOM 791 C C . ARG A 1 101 ? 56.221 12.065 -51.604 1.00 53.34 101 ARG A C 1
ATOM 793 O O . ARG A 1 101 ? 56.990 12.060 -52.557 1.00 53.34 101 ARG A O 1
ATOM 800 N N . VAL A 1 102 ? 55.427 13.098 -51.320 1.00 51.19 102 VAL A N 1
ATOM 801 C CA . VAL A 1 102 ? 55.369 14.361 -52.075 1.00 51.19 102 VAL A CA 1
ATOM 802 C C . VAL A 1 102 ? 56.565 15.267 -51.750 1.00 51.19 102 VAL A C 1
ATOM 804 O O . VAL A 1 102 ? 57.169 15.825 -52.660 1.00 51.19 102 VAL A O 1
ATOM 807 N N . LYS A 1 103 ? 56.989 15.375 -50.481 1.00 50.25 103 LYS A N 1
ATOM 808 C CA . LYS A 1 103 ? 58.154 16.199 -50.087 1.00 50.25 103 LYS A CA 1
ATOM 809 C C . LYS A 1 103 ? 59.501 15.633 -50.556 1.00 50.25 103 LYS A C 1
ATOM 811 O O . LYS A 1 103 ? 60.455 16.393 -50.687 1.00 50.25 103 LYS A O 1
ATOM 816 N N . GLY A 1 104 ? 59.586 14.328 -50.826 1.00 51.38 104 GLY A N 1
ATOM 817 C CA . GLY A 1 104 ? 60.783 13.678 -51.377 1.00 51.38 104 GLY A CA 1
ATOM 818 C C . GLY A 1 104 ? 60.911 13.742 -52.904 1.00 51.38 104 GLY A C 1
ATOM 819 O O . GLY A 1 104 ? 61.944 13.344 -53.436 1.00 51.38 104 GLY A O 1
ATOM 820 N N . VAL A 1 105 ? 59.888 14.221 -53.619 1.00 49.56 105 VAL A N 1
ATOM 821 C CA . VAL A 1 105 ? 59.848 14.208 -55.087 1.00 49.56 105 VAL A CA 1
ATOM 822 C C . VAL A 1 105 ? 59.287 15.539 -55.582 1.00 49.56 105 VAL A C 1
ATOM 824 O O . VAL A 1 105 ? 58.122 15.656 -55.944 1.00 49.56 105 VAL A O 1
ATOM 827 N N . ALA A 1 106 ? 60.136 16.566 -55.627 1.00 50.41 106 ALA A N 1
ATOM 828 C CA . ALA A 1 106 ? 59.894 17.695 -56.517 1.00 50.41 106 ALA A CA 1
ATOM 829 C C . ALA A 1 106 ? 60.112 17.206 -57.964 1.00 50.41 106 ALA A C 1
ATOM 831 O O . ALA A 1 106 ? 61.219 17.249 -58.495 1.00 50.41 106 ALA A O 1
ATOM 832 N N . GLY A 1 107 ? 59.055 16.656 -58.561 1.00 47.41 107 GLY A N 1
ATOM 833 C CA . GLY A 1 107 ? 58.993 16.103 -59.916 1.00 47.41 107 GLY A CA 1
ATOM 834 C C . GLY A 1 107 ? 57.528 15.927 -60.340 1.00 47.41 107 GLY A C 1
ATOM 835 O O . GLY A 1 107 ? 56.660 15.895 -59.470 1.00 47.41 107 GLY A O 1
ATOM 836 N N . PRO A 1 108 ? 57.232 15.900 -61.652 1.00 48.75 108 PRO A N 1
ATOM 837 C CA . PRO A 1 108 ? 55.943 16.308 -62.204 1.00 48.75 108 PRO A CA 1
ATOM 838 C C . PRO A 1 108 ? 54.799 15.422 -61.706 1.00 48.75 108 PRO A C 1
ATOM 840 O O . PRO A 1 108 ? 54.930 14.203 -61.686 1.00 48.75 108 PRO A O 1
ATOM 843 N N . GLU A 1 109 ? 53.707 16.083 -61.313 1.00 51.94 109 GLU A N 1
ATOM 844 C CA . GLU A 1 109 ? 52.353 15.576 -61.049 1.00 51.94 109 GLU A CA 1
ATOM 845 C C . GLU A 1 109 ? 52.202 14.046 -61.195 1.00 51.94 109 GLU A C 1
ATOM 847 O O . GLU A 1 109 ? 51.814 13.513 -62.238 1.00 51.94 109 GLU A O 1
ATOM 852 N N . LEU A 1 110 ? 52.548 13.322 -60.126 1.00 47.75 110 LEU A N 1
ATOM 853 C CA . LEU A 1 110 ? 52.342 11.881 -60.023 1.00 47.75 110 LEU A CA 1
ATOM 854 C C . LEU A 1 110 ? 50.835 11.608 -59.975 1.00 47.75 110 LEU A C 1
ATOM 856 O O . LEU A 1 110 ? 50.218 11.657 -58.910 1.00 47.75 110 LEU A O 1
ATOM 860 N N . LYS A 1 111 ? 50.236 11.308 -61.132 1.00 49.12 111 LYS A N 1
ATOM 861 C CA . LYS A 1 111 ? 48.906 10.694 -61.178 1.00 49.12 111 LYS A CA 1
ATOM 862 C C . LYS A 1 111 ? 48.954 9.379 -60.387 1.00 49.12 111 LYS A C 1
ATOM 864 O O . LYS A 1 111 ? 49.857 8.572 -60.634 1.00 49.12 111 LYS A O 1
ATOM 869 N N . PRO A 1 112 ? 48.034 9.156 -59.435 1.00 50.47 112 PRO A N 1
ATOM 870 C CA . PRO A 1 112 ? 47.995 7.908 -58.689 1.00 50.47 112 PRO A CA 1
ATOM 871 C C . PRO A 1 112 ? 47.848 6.720 -59.654 1.00 50.47 112 PRO A C 1
ATOM 873 O O . PRO A 1 112 ? 47.117 6.787 -60.639 1.00 50.47 112 PRO A O 1
ATOM 876 N N . SER A 1 113 ? 48.584 5.635 -59.391 1.00 53.19 113 SER A N 1
ATOM 877 C CA . SER A 1 113 ? 48.417 4.356 -60.097 1.00 53.19 113 SER A CA 1
ATOM 878 C C . SER A 1 113 ? 46.958 3.892 -59.977 1.00 53.19 113 SER A C 1
ATOM 880 O O . SER A 1 113 ? 46.387 3.980 -58.888 1.00 53.19 113 SER A O 1
ATOM 882 N N . GLY A 1 114 ? 46.365 3.372 -61.059 1.00 59.12 114 GLY A N 1
ATOM 883 C CA . GLY A 1 114 ? 44.946 2.980 -61.110 1.00 59.12 114 GLY A CA 1
ATOM 884 C C . GLY A 1 114 ? 44.513 1.966 -60.037 1.00 59.12 114 GLY A C 1
ATOM 885 O O . GLY A 1 114 ? 43.343 1.918 -59.667 1.00 59.12 114 GLY A O 1
ATOM 886 N N . GLU A 1 115 ? 45.449 1.206 -59.463 1.00 53.03 115 GLU A N 1
ATOM 887 C CA . GLU A 1 115 ? 45.180 0.308 -58.329 1.00 53.03 115 GLU A CA 1
ATOM 888 C C . GLU A 1 115 ? 44.847 1.064 -57.030 1.00 53.03 115 GLU A C 1
ATOM 890 O O . GLU A 1 115 ? 43.995 0.629 -56.253 1.00 53.03 115 GLU A O 1
ATOM 895 N N . VAL A 1 116 ? 45.476 2.222 -56.799 1.00 54.50 116 VAL A N 1
ATOM 896 C CA . VAL A 1 116 ? 45.251 3.055 -55.606 1.00 54.50 116 VAL A CA 1
ATOM 897 C C . VAL A 1 116 ? 43.909 3.780 -55.700 1.00 54.50 116 VAL A C 1
ATOM 899 O O . VAL A 1 116 ? 43.188 3.852 -54.706 1.00 54.50 116 VAL A O 1
ATOM 902 N N . GLU A 1 117 ? 43.533 4.257 -56.891 1.00 54.66 117 GLU A N 1
ATOM 903 C CA . GLU A 1 117 ? 42.207 4.844 -57.136 1.00 54.66 117 GLU A CA 1
ATOM 904 C C . GLU A 1 117 ? 41.089 3.817 -56.923 1.00 54.66 117 GLU A C 1
ATOM 906 O O . GLU A 1 117 ? 40.073 4.124 -56.297 1.00 54.66 117 GLU A O 1
ATOM 911 N N . HIS A 1 118 ? 41.294 2.574 -57.368 1.00 67.12 118 HIS A N 1
ATOM 912 C CA . HIS A 1 118 ? 40.341 1.490 -57.145 1.00 67.12 118 HIS A CA 1
ATOM 913 C C . HIS A 1 118 ? 40.194 1.147 -55.654 1.00 67.12 118 HIS A C 1
ATOM 915 O O . HIS A 1 118 ? 39.074 1.045 -55.154 1.00 67.12 118 HIS A O 1
ATOM 921 N N . HIS A 1 119 ? 41.301 1.026 -54.914 1.00 59.31 119 HIS A N 1
ATOM 922 C CA . HIS A 1 119 ? 41.253 0.759 -53.473 1.00 59.31 119 HIS A CA 1
ATOM 923 C C . HIS A 1 119 ? 40.602 1.911 -52.688 1.00 59.31 119 HIS A C 1
ATOM 925 O O . HIS A 1 119 ? 39.817 1.674 -51.771 1.00 59.31 119 HIS A O 1
ATOM 931 N N . PHE A 1 120 ? 40.880 3.162 -53.064 1.00 63.53 120 PHE A N 1
ATOM 932 C CA . PHE A 1 120 ? 40.222 4.332 -52.480 1.00 63.53 120 PHE A CA 1
ATOM 933 C C . PHE A 1 120 ? 38.716 4.344 -52.775 1.00 63.53 120 PHE A C 1
ATOM 935 O O . PHE A 1 120 ? 37.918 4.581 -51.872 1.00 63.53 120 PHE A O 1
ATOM 942 N N . SER A 1 121 ? 38.315 4.009 -54.005 1.00 67.19 121 SER A N 1
ATOM 943 C CA . SER A 1 121 ? 36.905 3.895 -54.391 1.00 67.19 121 SER A CA 1
ATOM 944 C C . SER A 1 121 ? 36.168 2.799 -53.610 1.00 67.19 121 SER A C 1
ATOM 946 O O . SER A 1 121 ? 35.037 3.012 -53.168 1.00 67.19 121 SER A O 1
ATOM 948 N N . LEU A 1 122 ? 36.812 1.648 -53.379 1.00 71.19 122 LEU A N 1
ATOM 949 C CA . LEU A 1 122 ? 36.258 0.567 -52.558 1.00 71.19 122 LEU A CA 1
ATOM 950 C C . LEU A 1 122 ? 36.058 0.995 -51.102 1.00 71.19 122 LEU A C 1
ATOM 952 O O . LEU A 1 122 ? 34.961 0.825 -50.573 1.00 71.19 122 LEU A O 1
ATOM 956 N N . LEU A 1 123 ? 37.076 1.602 -50.486 1.00 62.94 123 LEU A N 1
ATOM 957 C CA . LEU A 1 123 ? 36.978 2.112 -49.117 1.00 62.94 123 LEU A CA 1
ATOM 958 C C . LEU A 1 123 ? 35.898 3.187 -48.992 1.00 62.94 123 LEU A C 1
ATOM 960 O O . LEU A 1 123 ? 35.085 3.131 -48.080 1.00 62.94 123 LEU A O 1
ATOM 964 N N . GLN A 1 124 ? 35.829 4.128 -49.934 1.00 67.19 124 GLN A N 1
ATOM 965 C CA . GLN A 1 124 ? 34.814 5.180 -49.925 1.00 67.19 124 GLN A CA 1
ATOM 966 C C . GLN A 1 124 ? 33.395 4.601 -50.016 1.00 67.19 124 GLN A C 1
ATOM 968 O O . GLN A 1 124 ? 32.488 5.059 -49.320 1.00 67.19 124 GLN A O 1
ATOM 973 N N . ARG A 1 125 ? 33.204 3.560 -50.834 1.00 76.56 125 ARG A N 1
ATOM 974 C CA . ARG A 1 125 ? 31.930 2.843 -50.940 1.00 76.56 125 ARG A CA 1
ATOM 975 C C . ARG A 1 125 ? 31.575 2.108 -49.650 1.00 76.56 125 ARG A C 1
ATOM 977 O O . ARG A 1 125 ? 30.404 2.072 -49.277 1.00 76.56 125 ARG A O 1
ATOM 984 N N . GLU A 1 126 ? 32.559 1.516 -48.985 1.00 64.50 126 GLU A N 1
ATOM 985 C CA . GLU A 1 126 ? 32.369 0.803 -47.724 1.00 64.50 126 GLU A CA 1
ATOM 986 C C . GLU A 1 126 ? 32.062 1.763 -46.566 1.00 64.50 126 GLU A C 1
ATOM 988 O O . GLU A 1 126 ? 31.106 1.531 -45.827 1.00 64.50 126 GLU A O 1
ATOM 993 N N . THR A 1 127 ? 32.763 2.897 -46.473 1.00 58.97 127 THR A N 1
ATOM 994 C CA . THR A 1 127 ? 32.460 3.975 -45.519 1.00 58.97 127 THR A CA 1
ATOM 995 C C . THR A 1 127 ? 31.056 4.536 -45.736 1.00 58.97 127 THR A C 1
ATOM 997 O O . THR A 1 127 ? 30.310 4.718 -44.775 1.00 58.97 127 THR A O 1
ATOM 1000 N N . GLU A 1 128 ? 30.653 4.761 -46.989 1.00 70.25 128 GLU A N 1
ATOM 1001 C CA . GLU A 1 128 ? 29.304 5.242 -47.299 1.00 70.25 128 GLU A CA 1
ATOM 1002 C C . GLU A 1 128 ? 28.238 4.197 -46.938 1.00 70.25 128 GLU A C 1
ATOM 1004 O O . GLU A 1 128 ? 27.185 4.532 -46.397 1.00 70.25 128 GLU A O 1
ATOM 1009 N N . LYS A 1 129 ? 28.514 2.908 -47.156 1.00 76.56 129 LYS A N 1
ATOM 1010 C CA . LYS A 1 129 ? 27.619 1.829 -46.725 1.00 76.56 129 LYS A CA 1
ATOM 1011 C C . LYS A 1 129 ? 27.465 1.799 -45.200 1.00 76.56 129 LYS A C 1
ATOM 1013 O O . LYS A 1 129 ? 26.339 1.795 -44.715 1.00 76.56 129 LYS A O 1
ATOM 1018 N N . LEU A 1 130 ? 28.570 1.850 -44.454 1.00 71.69 130 LEU A N 1
ATOM 1019 C CA . LEU A 1 130 ? 28.547 1.878 -42.988 1.00 71.69 130 LEU A CA 1
ATOM 1020 C C . LEU A 1 130 ? 27.823 3.115 -42.448 1.00 71.69 130 LEU A C 1
ATOM 1022 O O . LEU A 1 130 ? 27.066 3.013 -41.487 1.00 71.69 130 LEU A O 1
ATOM 1026 N N . ARG A 1 131 ? 28.000 4.278 -43.084 1.00 74.88 131 ARG A N 1
ATOM 1027 C CA . ARG A 1 131 ? 27.266 5.501 -42.741 1.00 74.88 131 ARG A CA 1
ATOM 1028 C C . ARG A 1 131 ? 25.755 5.315 -42.892 1.00 74.88 131 ARG A C 1
ATOM 1030 O O . ARG A 1 131 ? 25.008 5.655 -41.976 1.00 74.88 131 ARG A O 1
ATOM 1037 N N . ASN A 1 132 ? 25.321 4.731 -44.007 1.00 77.31 132 ASN A N 1
ATOM 1038 C CA . ASN A 1 132 ? 23.911 4.433 -44.251 1.00 77.31 132 ASN A CA 1
ATOM 1039 C C . ASN A 1 132 ? 23.355 3.415 -43.241 1.00 77.31 132 ASN A C 1
ATOM 1041 O O . ASN A 1 132 ? 22.251 3.602 -42.727 1.00 77.31 132 ASN A O 1
ATOM 1045 N N . ASP A 1 133 ? 24.129 2.383 -42.898 1.00 78.50 133 ASP A N 1
ATOM 1046 C CA . ASP A 1 133 ? 23.745 1.402 -41.878 1.00 78.50 133 ASP A CA 1
ATOM 1047 C C . ASP A 1 133 ? 23.622 2.055 -40.489 1.00 78.50 133 ASP A C 1
ATOM 1049 O O . ASP A 1 133 ? 22.667 1.785 -39.760 1.00 78.50 133 ASP A O 1
ATOM 1053 N N . ILE A 1 134 ? 24.525 2.976 -40.131 1.00 71.75 134 ILE A N 1
ATOM 1054 C CA . ILE A 1 134 ? 24.451 3.753 -38.884 1.00 71.75 134 ILE A CA 1
ATOM 1055 C C . ILE A 1 134 ? 23.186 4.611 -38.840 1.00 71.75 134 ILE A C 1
ATOM 1057 O O . ILE A 1 134 ? 22.494 4.625 -37.822 1.00 71.75 134 ILE A O 1
ATOM 1061 N N . ASP A 1 135 ? 22.866 5.328 -39.915 1.00 72.44 135 ASP A N 1
ATOM 1062 C CA . ASP A 1 135 ? 21.688 6.200 -39.945 1.00 72.44 135 ASP A CA 1
ATOM 1063 C C . ASP A 1 135 ? 20.377 5.395 -39.925 1.00 72.44 135 ASP A C 1
ATOM 1065 O O . ASP A 1 135 ? 19.402 5.798 -39.274 1.00 72.44 135 ASP A O 1
ATOM 1069 N N . LYS A 1 136 ? 20.375 4.200 -40.528 1.00 81.75 136 LYS A N 1
ATOM 1070 C CA . LYS A 1 136 ? 19.280 3.235 -40.403 1.00 81.75 136 LYS A CA 1
ATOM 1071 C C . LYS A 1 136 ? 19.133 2.730 -38.966 1.00 81.75 136 LYS A C 1
ATOM 1073 O O . LYS A 1 136 ? 18.052 2.862 -38.395 1.00 81.75 136 LYS A O 1
ATOM 1078 N N . MET A 1 137 ? 20.214 2.248 -38.349 1.00 80.44 137 MET A N 1
ATOM 1079 C CA . MET A 1 137 ? 20.201 1.784 -36.955 1.00 80.44 137 MET A CA 1
ATOM 1080 C C . MET A 1 137 ? 19.767 2.892 -35.985 1.00 80.44 137 MET A C 1
ATOM 1082 O O . MET A 1 137 ? 18.989 2.644 -35.069 1.00 80.44 137 MET A O 1
ATOM 1086 N N . ARG A 1 138 ? 20.208 4.140 -36.193 1.00 69.00 138 ARG A N 1
ATOM 1087 C CA . ARG A 1 138 ? 19.764 5.301 -35.398 1.00 69.00 138 ARG A CA 1
ATOM 1088 C C . ARG A 1 138 ? 18.258 5.527 -35.494 1.00 69.00 138 ARG A C 1
ATOM 1090 O O . ARG A 1 138 ? 17.623 5.831 -34.485 1.00 69.00 138 ARG A O 1
ATOM 1097 N N . SER A 1 139 ? 17.700 5.399 -36.694 1.00 81.88 139 SER A N 1
ATOM 1098 C CA . SER A 1 139 ? 16.267 5.584 -36.935 1.00 81.88 139 SER A CA 1
ATOM 1099 C C . SER A 1 139 ? 15.442 4.476 -36.276 1.00 81.88 139 SER A C 1
ATOM 1101 O O . SER A 1 139 ? 14.448 4.766 -35.613 1.00 81.88 139 SER A O 1
ATOM 1103 N N . GLU A 1 140 ? 15.895 3.226 -36.391 1.00 78.81 140 GLU A N 1
ATOM 1104 C CA . GLU A 1 140 ? 15.271 2.067 -35.741 1.00 78.81 140 GLU A CA 1
ATOM 1105 C C . GLU A 1 140 ? 15.301 2.191 -34.213 1.00 78.81 140 GLU A C 1
ATOM 1107 O O . GLU A 1 140 ? 14.270 2.041 -33.559 1.00 78.81 140 GLU A O 1
ATOM 1112 N N . LEU A 1 141 ? 16.450 2.559 -33.637 1.00 68.94 141 LEU A N 1
ATOM 1113 C CA . LEU A 1 141 ? 16.577 2.775 -32.194 1.00 68.94 141 LEU A CA 1
ATOM 1114 C C . LEU A 1 141 ? 15.646 3.875 -31.692 1.00 68.94 141 LEU A C 1
ATOM 1116 O O . LEU A 1 141 ? 15.015 3.718 -30.650 1.00 68.94 141 LEU A O 1
ATOM 1120 N N . ARG A 1 142 ? 15.536 4.986 -32.427 1.00 75.62 142 ARG A N 1
ATOM 1121 C CA . ARG A 1 142 ? 14.630 6.072 -32.051 1.00 75.62 142 ARG A CA 1
ATOM 1122 C C . ARG A 1 142 ? 13.174 5.609 -32.038 1.00 75.62 142 ARG A C 1
ATOM 1124 O O . ARG A 1 142 ? 12.457 5.920 -31.092 1.00 75.62 142 ARG A O 1
ATOM 1131 N N . TYR A 1 143 ? 12.766 4.836 -33.043 1.00 85.69 143 TYR A N 1
ATOM 1132 C CA . TYR A 1 143 ? 11.421 4.270 -33.103 1.00 85.69 143 TYR A CA 1
ATOM 1133 C C . TYR A 1 143 ? 11.137 3.323 -31.929 1.00 85.69 143 TYR A C 1
ATOM 1135 O O . TYR A 1 143 ? 10.093 3.445 -31.289 1.00 85.69 143 TYR A O 1
ATOM 1143 N N . GLU A 1 144 ? 12.066 2.422 -31.597 1.00 79.62 144 GLU A N 1
ATOM 1144 C CA . GLU A 1 144 ? 11.890 1.515 -30.456 1.00 79.62 144 GLU A CA 1
ATOM 1145 C C . GLU A 1 144 ? 11.864 2.269 -29.118 1.00 79.62 144 GLU A C 1
ATOM 1147 O O . GLU A 1 144 ? 11.046 1.946 -28.258 1.00 79.62 144 GLU A O 1
ATOM 1152 N N . ILE A 1 145 ? 12.666 3.330 -28.950 1.00 69.19 145 ILE A N 1
ATOM 1153 C CA . ILE A 1 145 ? 12.590 4.210 -27.771 1.00 69.19 145 ILE A CA 1
ATOM 1154 C C . ILE A 1 145 ? 11.208 4.857 -27.666 1.00 69.19 145 ILE A C 1
ATOM 1156 O O . ILE A 1 145 ? 10.595 4.810 -26.597 1.00 69.19 145 ILE A O 1
ATOM 1160 N N . ASP A 1 146 ? 10.703 5.447 -28.751 1.00 74.25 146 ASP A N 1
ATOM 1161 C CA . ASP A 1 146 ? 9.404 6.126 -28.756 1.00 74.25 146 ASP A CA 1
ATOM 1162 C C . ASP A 1 146 ? 8.266 5.138 -28.458 1.00 74.25 146 ASP A C 1
ATOM 1164 O O . ASP A 1 146 ? 7.375 5.423 -27.652 1.00 74.25 146 ASP A O 1
ATOM 1168 N N . LYS A 1 147 ? 8.333 3.939 -29.041 1.00 82.62 147 LYS A N 1
ATOM 1169 C CA . LYS A 1 147 ? 7.375 2.851 -28.827 1.00 82.62 147 LYS A CA 1
ATOM 1170 C C . LYS A 1 147 ? 7.388 2.337 -27.387 1.00 82.62 147 LYS A C 1
ATOM 1172 O O . LYS A 1 147 ? 6.325 2.254 -26.773 1.00 82.62 147 LYS A O 1
ATOM 1177 N N . VAL A 1 148 ? 8.561 2.028 -26.828 1.00 77.31 148 VAL A N 1
ATOM 1178 C CA . VAL A 1 148 ? 8.697 1.580 -25.430 1.00 77.31 148 VAL A CA 1
ATOM 1179 C C . VAL A 1 148 ? 8.240 2.678 -24.471 1.00 77.31 148 VAL A C 1
ATOM 1181 O O . VAL A 1 148 ? 7.486 2.400 -23.542 1.00 77.31 148 VAL A O 1
ATOM 1184 N N . THR A 1 149 ? 8.607 3.935 -24.730 1.00 75.00 149 THR A N 1
ATOM 1185 C CA . THR A 1 149 ? 8.186 5.084 -23.912 1.00 75.00 149 THR A CA 1
ATOM 1186 C C . THR A 1 149 ? 6.665 5.263 -23.934 1.00 75.00 149 THR A C 1
ATOM 1188 O O . THR A 1 149 ? 6.056 5.531 -22.897 1.00 75.00 149 THR A O 1
ATOM 1191 N N . ALA A 1 150 ? 6.027 5.114 -25.099 1.00 79.88 150 ALA A N 1
ATOM 1192 C CA . ALA A 1 150 ? 4.574 5.181 -25.227 1.00 79.88 150 ALA A CA 1
ATOM 1193 C C . ALA A 1 150 ? 3.877 4.015 -24.508 1.00 79.88 150 ALA A C 1
ATOM 1195 O O . ALA A 1 150 ? 2.900 4.248 -23.794 1.00 79.88 150 ALA A O 1
ATOM 1196 N N . GLY A 1 151 ? 4.406 2.793 -24.643 1.00 82.19 151 GLY A N 1
ATOM 1197 C CA . GLY A 1 151 ? 3.918 1.608 -23.933 1.00 82.19 151 GLY A CA 1
ATOM 1198 C C . GLY A 1 151 ? 3.983 1.783 -22.417 1.00 82.19 151 GLY A C 1
ATOM 1199 O O . GLY A 1 151 ? 2.959 1.715 -21.747 1.00 82.19 151 GLY A O 1
ATOM 1200 N N . GLN A 1 152 ? 5.147 2.168 -21.888 1.00 72.81 152 GLN A N 1
ATOM 1201 C CA . GLN A 1 152 ? 5.328 2.422 -20.455 1.00 72.81 152 GLN A CA 1
ATOM 1202 C C . GLN A 1 152 ? 4.384 3.508 -19.925 1.00 72.81 152 GLN A C 1
ATOM 1204 O O . GLN A 1 152 ? 3.829 3.381 -18.835 1.00 72.81 152 GLN A O 1
ATOM 1209 N N . ARG A 1 153 ? 4.164 4.588 -20.687 1.00 80.69 153 ARG A N 1
ATOM 1210 C CA . ARG A 1 153 ? 3.188 5.624 -20.311 1.00 80.69 153 ARG A CA 1
ATOM 1211 C C . ARG A 1 153 ? 1.766 5.077 -20.253 1.00 80.69 153 ARG A C 1
ATOM 1213 O O . ARG A 1 153 ? 1.003 5.509 -19.390 1.00 80.69 153 ARG A O 1
ATOM 1220 N N . LEU A 1 154 ? 1.384 4.194 -21.173 1.00 89.50 154 LEU A N 1
ATOM 1221 C CA . LEU A 1 154 ? 0.071 3.559 -21.153 1.00 89.50 154 LEU A CA 1
ATOM 1222 C C . LEU A 1 154 ? -0.066 2.646 -19.932 1.00 89.50 154 LEU A C 1
ATOM 1224 O O . LEU A 1 154 ? -1.026 2.810 -19.184 1.00 89.50 154 LEU A O 1
ATOM 1228 N N . ASP A 1 155 ? 0.917 1.782 -19.685 1.00 86.88 155 ASP A N 1
ATOM 1229 C CA . ASP A 1 155 ? 0.927 0.860 -18.546 1.00 86.88 155 ASP A CA 1
ATOM 1230 C C . ASP A 1 155 ? 0.781 1.615 -17.221 1.00 86.88 155 ASP A C 1
ATOM 1232 O O . ASP A 1 155 ? -0.110 1.317 -16.428 1.00 86.88 155 ASP A O 1
ATOM 1236 N N . LEU A 1 156 ? 1.564 2.683 -17.025 1.00 85.56 156 LEU A N 1
ATOM 1237 C CA . LEU A 1 156 ? 1.463 3.541 -15.839 1.00 85.56 156 LEU A CA 1
ATOM 1238 C C . LEU A 1 156 ? 0.087 4.201 -15.698 1.00 85.56 156 LEU A C 1
ATOM 1240 O O . LEU A 1 156 ? -0.403 4.393 -14.586 1.00 85.56 156 LEU A O 1
ATOM 1244 N N . ASN A 1 157 ? -0.543 4.591 -16.807 1.00 82.94 157 ASN A N 1
ATOM 1245 C CA . ASN A 1 157 ? -1.870 5.198 -16.766 1.00 82.94 157 ASN A CA 1
ATOM 1246 C C . ASN A 1 157 ? -2.961 4.184 -16.425 1.00 82.94 157 ASN A C 1
ATOM 1248 O O . ASN A 1 157 ? -3.871 4.531 -15.673 1.00 82.94 157 ASN A O 1
ATOM 1252 N N . LEU A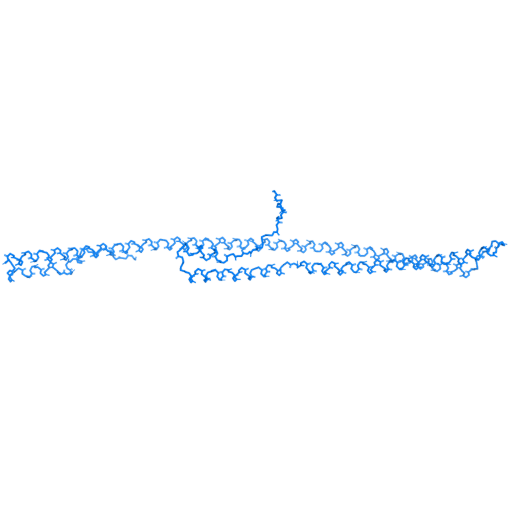 1 158 ? -2.864 2.965 -16.958 1.00 87.88 158 LEU A N 1
ATOM 1253 C CA . LEU A 1 158 ? -3.779 1.873 -16.638 1.00 87.88 158 LEU A CA 1
ATOM 1254 C C . LEU A 1 158 ? -3.634 1.460 -15.175 1.00 87.88 158 LEU A C 1
ATOM 1256 O O . LEU A 1 158 ? -4.638 1.346 -14.479 1.00 87.88 158 LEU A O 1
ATOM 1260 N N . GLU A 1 159 ? -2.401 1.334 -14.690 1.00 91.19 159 GLU A N 1
ATOM 1261 C CA . GLU A 1 159 ? -2.127 0.981 -13.299 1.00 91.19 159 GLU A CA 1
ATOM 1262 C C . GLU A 1 159 ? -2.607 2.068 -12.335 1.00 91.19 159 GLU A C 1
ATOM 1264 O O . GLU A 1 159 ? -3.282 1.794 -11.348 1.00 91.19 159 GLU A O 1
ATOM 1269 N N . ARG A 1 160 ? -2.387 3.342 -12.682 1.00 85.25 160 ARG A N 1
ATOM 1270 C CA . ARG A 1 160 ? -2.962 4.470 -11.939 1.00 85.25 160 ARG A CA 1
ATOM 1271 C C . ARG A 1 160 ? -4.494 4.446 -11.931 1.00 85.25 160 ARG A C 1
ATOM 1273 O O . ARG A 1 160 ? -5.088 4.941 -10.977 1.00 85.25 160 ARG A O 1
ATOM 1280 N N . GLY A 1 161 ? -5.125 3.951 -12.996 1.00 91.19 161 GLY A N 1
ATOM 1281 C CA . GLY A 1 161 ? -6.570 3.735 -13.058 1.00 91.19 161 GLY A CA 1
ATOM 1282 C C . GLY A 1 161 ? -7.009 2.657 -12.071 1.00 91.19 161 GLY A C 1
ATOM 1283 O O . GLY A 1 161 ? -7.805 2.945 -11.186 1.00 91.19 161 GLY A O 1
ATOM 1284 N N . ARG A 1 162 ? -6.394 1.472 -12.149 1.00 94.12 162 ARG A N 1
ATOM 1285 C CA . ARG A 1 162 ? -6.673 0.345 -11.245 1.00 94.12 162 ARG A CA 1
ATOM 1286 C C . ARG A 1 162 ? -6.523 0.712 -9.775 1.00 94.12 162 ARG A C 1
ATOM 1288 O O . ARG A 1 162 ? -7.448 0.494 -9.005 1.00 94.12 162 ARG A O 1
ATOM 1295 N N . ILE A 1 163 ? -5.422 1.367 -9.408 1.00 90.06 163 ILE A N 1
ATOM 1296 C CA . ILE A 1 163 ? -5.182 1.809 -8.027 1.00 90.06 163 ILE A CA 1
ATOM 1297 C C . ILE A 1 163 ? -6.279 2.772 -7.549 1.00 90.06 163 ILE A C 1
ATOM 1299 O O . ILE A 1 163 ? -6.663 2.742 -6.383 1.00 90.06 163 ILE A O 1
ATOM 1303 N N . LYS A 1 164 ? -6.794 3.650 -8.421 1.00 91.38 164 LYS A N 1
ATOM 1304 C CA . LYS A 1 164 ? -7.890 4.560 -8.053 1.00 91.38 164 LYS A CA 1
ATOM 1305 C C . LYS A 1 164 ? -9.203 3.821 -7.827 1.00 91.38 164 LYS A C 1
ATOM 1307 O O . LYS A 1 164 ? -9.922 4.196 -6.904 1.00 91.38 164 LYS A O 1
ATOM 1312 N N . ASP A 1 165 ? -9.499 2.823 -8.652 1.00 91.88 165 ASP A N 1
ATOM 1313 C CA . ASP A 1 165 ? -10.709 2.012 -8.523 1.00 91.88 165 ASP A CA 1
ATOM 1314 C C . ASP A 1 165 ? -10.644 1.161 -7.243 1.00 91.88 165 ASP A C 1
ATOM 1316 O O . ASP A 1 165 ? -11.549 1.233 -6.415 1.00 91.88 165 ASP A O 1
ATOM 1320 N N . GLU A 1 166 ? -9.518 0.485 -6.991 1.00 95.06 166 GLU A N 1
ATOM 1321 C CA . GLU A 1 166 ? -9.277 -0.267 -5.748 1.00 95.06 166 GLU A CA 1
ATOM 1322 C C . GLU A 1 166 ? -9.351 0.631 -4.503 1.00 95.06 166 GLU A C 1
ATOM 1324 O O . GLU A 1 166 ? -9.944 0.260 -3.489 1.00 95.06 166 GLU A O 1
ATOM 1329 N N . LEU A 1 167 ? -8.805 1.851 -4.576 1.00 88.19 167 LEU A N 1
ATOM 1330 C CA . LEU A 1 167 ? -8.912 2.834 -3.496 1.00 88.19 167 LEU A CA 1
ATOM 1331 C C . LEU A 1 167 ? -10.365 3.277 -3.269 1.00 88.19 167 LEU A C 1
ATOM 1333 O O . LEU A 1 167 ? -10.767 3.524 -2.129 1.00 88.19 167 LEU A O 1
ATOM 1337 N N . ALA A 1 168 ? -11.160 3.423 -4.329 1.00 92.38 168 ALA A N 1
ATOM 1338 C CA . ALA A 1 168 ? -12.574 3.763 -4.208 1.00 92.38 168 ALA A CA 1
ATOM 1339 C C . ALA A 1 168 ? -13.356 2.632 -3.522 1.00 92.38 168 ALA A C 1
ATOM 1341 O O . ALA A 1 168 ? -14.136 2.908 -2.605 1.00 92.38 168 ALA A O 1
ATOM 1342 N N . ASP A 1 169 ? -13.080 1.380 -3.889 1.00 93.50 169 ASP A N 1
ATOM 1343 C CA . ASP A 1 169 ? -13.682 0.196 -3.275 1.00 93.50 169 ASP A CA 1
ATOM 1344 C C . ASP A 1 169 ? -13.310 0.080 -1.788 1.00 93.50 169 ASP A C 1
ATOM 1346 O O . ASP A 1 169 ? -14.193 -0.044 -0.934 1.00 93.50 169 ASP A O 1
ATOM 1350 N N . GLN A 1 170 ? -12.026 0.238 -1.443 1.00 92.12 170 GLN A N 1
ATOM 1351 C CA . GLN A 1 170 ? -11.573 0.240 -0.046 1.00 92.12 170 GLN A CA 1
ATOM 1352 C C . GLN A 1 170 ? -12.205 1.366 0.783 1.00 92.12 170 GLN A C 1
ATOM 1354 O O . GLN A 1 170 ? -12.566 1.164 1.946 1.00 92.12 170 GLN A O 1
ATOM 1359 N N . ASN A 1 171 ? -12.374 2.561 0.208 1.00 88.38 171 ASN A N 1
ATOM 1360 C CA . ASN A 1 171 ? -13.049 3.669 0.889 1.00 88.38 171 ASN A CA 1
ATOM 1361 C C . ASN A 1 171 ? -14.532 3.360 1.147 1.00 88.38 171 ASN A C 1
ATOM 1363 O O . ASN A 1 171 ? -15.058 3.690 2.218 1.00 88.38 171 ASN A O 1
ATOM 1367 N N . ALA A 1 172 ? -15.211 2.712 0.198 1.00 93.81 172 ALA A N 1
ATOM 1368 C CA . ALA A 1 172 ? -16.594 2.282 0.368 1.00 93.81 172 ALA A CA 1
ATOM 1369 C C . ALA A 1 172 ? -16.721 1.217 1.470 1.00 93.81 172 ALA A C 1
ATOM 1371 O O . ALA A 1 172 ? -17.603 1.321 2.329 1.00 93.81 172 ALA A O 1
ATOM 1372 N N . GLU A 1 173 ? -15.812 0.241 1.502 1.00 95.88 173 GLU A N 1
ATOM 1373 C CA . GLU A 1 173 ? -15.767 -0.783 2.547 1.00 95.88 173 GLU A CA 1
ATOM 1374 C C . GLU A 1 173 ? -15.477 -0.178 3.928 1.00 95.88 173 GLU A C 1
ATOM 1376 O O . GLU A 1 173 ? -16.213 -0.435 4.883 1.00 95.88 173 GLU A O 1
ATOM 1381 N N . THR A 1 174 ? -14.491 0.717 4.025 1.00 89.50 174 THR A N 1
ATOM 1382 C CA . THR A 1 174 ? -14.159 1.451 5.260 1.00 89.50 174 THR A CA 1
ATOM 1383 C C . THR A 1 174 ? -15.357 2.246 5.779 1.00 89.50 174 THR A C 1
ATOM 1385 O O . THR A 1 174 ? -15.651 2.251 6.979 1.00 89.50 174 THR A O 1
ATOM 1388 N N . THR A 1 175 ? -16.106 2.878 4.875 1.00 95.38 175 THR A N 1
ATOM 1389 C CA . THR A 1 175 ? -17.331 3.607 5.223 1.00 95.38 175 THR A CA 1
ATOM 1390 C C . THR A 1 175 ? -18.427 2.652 5.704 1.00 95.38 175 THR A C 1
ATOM 1392 O O . THR A 1 175 ? -19.125 2.940 6.677 1.00 95.38 175 THR A O 1
ATOM 1395 N N . ASN A 1 176 ? -18.587 1.488 5.066 1.00 95.69 176 ASN A N 1
ATOM 1396 C CA . ASN A 1 176 ? -19.543 0.465 5.497 1.00 95.69 176 ASN A CA 1
ATOM 1397 C C . ASN A 1 176 ? -19.224 -0.046 6.909 1.00 95.69 176 ASN A C 1
ATOM 1399 O O . ASN A 1 176 ? -20.126 -0.157 7.742 1.00 95.69 176 ASN A O 1
ATOM 1403 N N . LEU A 1 177 ? -17.947 -0.317 7.181 1.00 95.19 177 LEU A N 1
ATOM 1404 C CA . LEU A 1 177 ? -17.483 -0.842 8.460 1.00 95.19 177 LEU A CA 1
ATOM 1405 C C . LEU A 1 177 ? -17.620 0.192 9.581 1.00 95.19 177 LEU A C 1
ATOM 1407 O O . LEU A 1 177 ? -18.145 -0.139 10.641 1.00 95.19 177 LEU A O 1
ATOM 1411 N N . THR A 1 178 ? -17.271 1.453 9.311 1.00 93.19 178 THR A N 1
ATOM 1412 C CA . THR A 1 178 ? -17.517 2.577 10.233 1.00 93.19 178 THR A CA 1
ATOM 1413 C C . THR A 1 178 ? -18.999 2.663 10.607 1.00 93.19 178 THR A C 1
ATOM 1415 O O . THR A 1 178 ? -19.343 2.657 11.784 1.00 93.19 178 THR A O 1
ATOM 1418 N N . ASN A 1 179 ? -19.897 2.606 9.616 1.00 96.12 179 ASN A N 1
ATOM 1419 C CA . ASN A 1 179 ? -21.340 2.636 9.867 1.00 96.12 179 ASN A CA 1
ATOM 1420 C C . ASN A 1 179 ? -21.841 1.432 10.685 1.00 96.12 179 ASN A C 1
ATOM 1422 O O . ASN A 1 179 ? -22.794 1.564 11.454 1.00 96.12 179 ASN A O 1
ATOM 1426 N N . LYS A 1 180 ? -21.257 0.240 10.504 1.00 97.69 180 LYS A N 1
ATOM 1427 C CA . LYS A 1 180 ? -21.588 -0.940 11.320 1.00 97.69 180 LYS A CA 1
ATOM 1428 C C . LYS A 1 180 ? -21.131 -0.756 12.764 1.00 97.69 180 LYS A C 1
ATOM 1430 O O . LYS A 1 180 ? -21.932 -0.982 13.668 1.00 97.69 180 LYS A O 1
ATOM 1435 N N . LEU A 1 181 ? -19.902 -0.285 12.966 1.00 97.12 181 LEU A N 1
ATOM 1436 C CA . LEU A 1 181 ? -19.363 0.011 14.292 1.00 97.12 181 LEU A CA 1
ATOM 1437 C C . LEU A 1 181 ? -20.213 1.053 15.022 1.00 97.12 181 LEU A C 1
ATOM 1439 O O . LEU A 1 181 ? -20.574 0.836 16.175 1.00 97.12 181 LEU A O 1
ATOM 1443 N N . ASP A 1 182 ? -20.620 2.131 14.349 1.00 94.75 182 ASP A N 1
ATOM 1444 C CA . ASP A 1 182 ? -21.493 3.144 14.950 1.00 94.75 182 ASP A CA 1
ATOM 1445 C C . ASP A 1 182 ? -22.827 2.542 15.408 1.00 94.75 182 ASP A C 1
ATOM 1447 O O . ASP A 1 182 ? -23.291 2.810 16.521 1.00 94.75 182 ASP A O 1
ATOM 1451 N N . ARG A 1 183 ? -23.436 1.670 14.593 1.00 97.62 183 ARG A N 1
ATOM 1452 C CA . ARG A 1 183 ? -24.675 0.968 14.968 1.00 97.62 183 ARG A CA 1
ATOM 1453 C C . ARG A 1 183 ? -24.477 0.068 16.183 1.00 97.62 183 ARG A C 1
ATOM 1455 O O . ARG A 1 183 ? -25.322 0.091 17.076 1.00 97.62 183 ARG A O 1
ATOM 1462 N N . GLU A 1 184 ? -23.389 -0.696 16.240 1.00 98.25 184 GLU A N 1
ATOM 1463 C CA . GLU A 1 184 ? -23.077 -1.550 17.391 1.00 98.25 184 GLU A CA 1
ATOM 1464 C C . GLU A 1 184 ? -22.817 -0.725 18.654 1.00 98.25 184 GLU A C 1
ATOM 1466 O O . GLU A 1 184 ? -23.357 -1.044 19.711 1.00 98.25 184 GLU A O 1
ATOM 1471 N N . ILE A 1 185 ? -22.093 0.392 18.550 1.00 97.81 185 ILE A N 1
ATOM 1472 C CA . ILE A 1 185 ? -21.876 1.324 19.665 1.00 97.81 185 ILE A CA 1
ATOM 1473 C C . ILE A 1 185 ? -23.213 1.864 20.181 1.00 97.81 185 ILE A C 1
ATOM 1475 O O . ILE A 1 185 ? -23.443 1.896 21.393 1.00 97.81 185 ILE A O 1
ATOM 1479 N N . HIS A 1 186 ? -24.112 2.284 19.287 1.00 98.12 186 HIS A N 1
ATOM 1480 C CA . HIS A 1 186 ? -25.438 2.758 19.677 1.00 98.12 186 HIS A CA 1
ATOM 1481 C C . HIS A 1 186 ? -26.281 1.653 20.327 1.00 98.12 186 HIS A C 1
ATOM 1483 O O . HIS A 1 186 ? -26.922 1.906 21.349 1.00 98.12 186 HIS A O 1
ATOM 1489 N N . ALA A 1 187 ? -26.242 0.431 19.790 1.00 97.75 187 ALA A N 1
ATOM 1490 C CA . ALA A 1 187 ? -26.944 -0.716 20.356 1.00 97.75 187 ALA A CA 1
ATOM 1491 C C . ALA A 1 187 ? -26.417 -1.081 21.754 1.00 97.75 187 ALA A C 1
ATOM 1493 O O . ALA A 1 187 ? -27.204 -1.238 22.687 1.00 97.75 187 ALA A O 1
ATOM 1494 N N . LEU A 1 188 ? -25.094 -1.143 21.930 1.00 98.38 188 LEU A N 1
ATOM 1495 C CA . LEU A 1 188 ? -24.455 -1.431 23.215 1.00 98.38 188 LEU A CA 1
ATOM 1496 C C . LEU A 1 188 ? -24.751 -0.346 24.253 1.00 98.38 188 LEU A C 1
ATOM 1498 O O . LEU A 1 188 ? -25.052 -0.666 25.400 1.00 98.38 188 LEU A O 1
ATOM 1502 N N . ARG A 1 189 ? -24.735 0.937 23.862 1.00 97.62 189 ARG A N 1
ATOM 1503 C CA . ARG A 1 189 ? -25.138 2.041 24.750 1.00 97.62 189 ARG A CA 1
ATOM 1504 C C . ARG A 1 189 ? -26.586 1.901 25.212 1.00 97.62 189 ARG A C 1
ATOM 1506 O O . ARG A 1 189 ? -26.858 2.093 26.392 1.00 97.62 189 ARG A O 1
ATOM 1513 N N . ALA A 1 190 ? -27.499 1.548 24.308 1.00 97.81 190 ALA A N 1
ATOM 1514 C CA . ALA A 1 190 ? -28.903 1.344 24.655 1.00 97.81 190 ALA A CA 1
ATOM 1515 C C . ALA A 1 190 ? -29.089 0.164 25.627 1.00 97.81 190 ALA A C 1
ATOM 1517 O O . ALA A 1 190 ? -29.802 0.298 26.620 1.00 97.81 190 ALA A O 1
ATOM 1518 N N . GLN A 1 191 ? -28.407 -0.961 25.383 1.00 97.75 191 GLN A N 1
ATOM 1519 C CA . GLN A 1 191 ? -28.430 -2.119 26.284 1.00 97.75 191 GLN A CA 1
ATOM 1520 C C . GLN A 1 191 ? -27.845 -1.789 27.661 1.00 97.75 191 GLN A C 1
ATOM 1522 O O . GLN A 1 191 ? -28.413 -2.178 28.679 1.00 97.75 191 GLN A O 1
ATOM 1527 N N . LEU A 1 192 ? -26.741 -1.039 27.705 1.00 98.06 192 LEU A N 1
ATOM 1528 C CA . LEU A 1 192 ? -26.120 -0.606 28.954 1.00 98.06 192 LEU A CA 1
ATOM 1529 C C . LEU A 1 192 ? -27.052 0.300 29.767 1.00 98.06 192 LEU A C 1
ATOM 1531 O O . LEU A 1 192 ? -27.170 0.133 30.980 1.00 98.06 192 LEU A O 1
ATOM 1535 N N . GLU A 1 193 ? -27.728 1.241 29.108 1.00 96.44 193 GLU A N 1
ATOM 1536 C CA . GLU A 1 193 ? -28.709 2.106 29.762 1.00 96.44 193 GLU A CA 1
ATOM 1537 C C . GLU A 1 193 ? -29.876 1.296 30.334 1.00 96.44 193 GLU A C 1
ATOM 1539 O O . GLU A 1 193 ? -30.209 1.470 31.506 1.00 96.44 193 GLU A O 1
ATOM 1544 N N . ALA A 1 194 ? -30.433 0.350 29.572 1.00 96.25 194 ALA A N 1
ATOM 1545 C CA . ALA A 1 194 ? -31.476 -0.550 30.065 1.00 96.25 194 ALA A CA 1
ATOM 1546 C C . ALA A 1 194 ? -31.009 -1.361 31.290 1.00 96.25 194 ALA A C 1
ATOM 1548 O O . ALA A 1 194 ? -31.649 -1.316 32.341 1.00 96.25 194 ALA A O 1
ATOM 1549 N N . ALA A 1 195 ? -29.837 -1.999 31.203 1.00 96.88 195 ALA A N 1
ATOM 1550 C CA . ALA A 1 195 ? -29.269 -2.787 32.296 1.00 96.88 195 ALA A CA 1
ATOM 1551 C C . ALA A 1 195 ? -29.021 -1.946 33.562 1.00 96.88 195 ALA A C 1
ATOM 1553 O O . ALA A 1 195 ? -29.258 -2.406 34.681 1.00 96.88 195 ALA A O 1
ATOM 1554 N N . LYS A 1 196 ? -28.592 -0.686 33.408 1.00 97.44 196 LYS A N 1
ATOM 1555 C CA . LYS A 1 196 ? -28.450 0.256 34.528 1.00 97.44 196 LYS A CA 1
ATOM 1556 C C . LYS A 1 196 ? -29.789 0.484 35.235 1.00 97.44 196 LYS A C 1
ATOM 1558 O O . LYS A 1 196 ? -29.833 0.451 36.466 1.00 97.44 196 LYS A O 1
ATOM 1563 N N . TYR A 1 197 ? -30.873 0.707 34.487 1.00 94.12 197 TYR A N 1
ATOM 1564 C CA . TYR A 1 197 ? -32.207 0.888 35.071 1.00 94.12 197 TYR A CA 1
ATOM 1565 C C . TYR A 1 197 ? -32.700 -0.366 35.803 1.00 94.12 197 TYR A C 1
ATOM 1567 O O . TYR A 1 197 ? -33.293 -0.235 36.878 1.00 94.12 197 TYR A O 1
ATOM 1575 N N . ASP A 1 198 ? -32.405 -1.561 35.289 1.00 94.62 198 ASP A N 1
ATOM 1576 C CA . ASP A 1 198 ? -32.764 -2.822 35.945 1.00 94.62 198 ASP A CA 1
ATOM 1577 C C . ASP A 1 198 ? -32.042 -3.002 37.284 1.00 94.62 198 ASP A C 1
ATOM 1579 O O . ASP A 1 198 ? -32.678 -3.316 38.295 1.00 94.62 198 ASP A O 1
ATOM 1583 N N . VAL A 1 199 ? -30.737 -2.714 37.332 1.00 95.94 199 VAL A N 1
ATOM 1584 C CA . VAL A 1 199 ? -29.954 -2.757 38.579 1.00 95.94 199 VAL A CA 1
ATOM 1585 C C . VAL A 1 199 ? -30.490 -1.749 39.596 1.00 95.94 199 VAL A C 1
ATOM 1587 O O . VAL A 1 199 ? -30.681 -2.092 40.763 1.00 95.94 199 VAL A O 1
ATOM 1590 N N . ILE A 1 200 ? -30.788 -0.516 39.171 1.00 95.69 200 ILE A N 1
ATOM 1591 C CA . ILE A 1 200 ? -31.360 0.507 40.059 1.00 95.69 200 ILE A CA 1
ATOM 1592 C C . ILE A 1 200 ? -32.708 0.039 40.619 1.00 95.69 200 ILE A C 1
ATOM 1594 O O . ILE A 1 200 ? -32.928 0.118 41.830 1.00 95.69 200 ILE A O 1
ATOM 1598 N N . LYS A 1 201 ? -33.599 -0.483 39.766 1.00 93.69 201 LYS A N 1
ATOM 1599 C CA . LYS A 1 201 ? -34.905 -1.007 40.189 1.00 93.69 201 LYS A CA 1
ATOM 1600 C C . LYS A 1 201 ? -34.739 -2.141 41.205 1.00 93.69 201 LYS A C 1
ATOM 1602 O O . LYS A 1 201 ? -35.407 -2.125 42.239 1.00 93.69 201 LYS A O 1
ATOM 1607 N N . TYR A 1 202 ? -33.826 -3.079 40.951 1.00 93.31 202 TYR A N 1
ATOM 1608 C CA . TYR A 1 202 ? -33.520 -4.177 41.867 1.00 93.31 202 TYR A CA 1
ATOM 1609 C C . TYR A 1 202 ? -33.027 -3.672 43.231 1.00 93.31 202 TYR A C 1
ATOM 1611 O O . TYR A 1 202 ? -33.518 -4.113 44.273 1.00 93.31 202 TYR A O 1
ATOM 1619 N N . CYS A 1 203 ? -32.100 -2.712 43.250 1.00 94.38 203 CYS A N 1
ATOM 1620 C CA . CYS A 1 203 ? -31.594 -2.115 44.486 1.00 94.38 203 CYS A CA 1
ATOM 1621 C C . CYS A 1 203 ? -32.706 -1.419 45.284 1.00 94.38 203 CYS A C 1
ATOM 1623 O O . CYS A 1 203 ? -32.831 -1.650 46.486 1.00 94.38 203 CYS A O 1
ATOM 1625 N N . ILE A 1 204 ? -33.552 -0.620 44.621 1.00 93.69 204 ILE A N 1
ATOM 1626 C CA . ILE A 1 204 ? -34.695 0.052 45.262 1.00 93.69 204 ILE A CA 1
ATOM 1627 C C . ILE A 1 204 ? -35.660 -0.977 45.864 1.00 93.69 204 ILE A C 1
ATOM 1629 O O . ILE A 1 204 ? -36.089 -0.814 47.008 1.00 93.69 204 ILE A O 1
ATOM 1633 N N . GLY A 1 205 ? -35.966 -2.048 45.125 1.00 89.38 205 GLY A N 1
ATOM 1634 C CA . GLY A 1 205 ? -36.805 -3.147 45.604 1.00 89.38 205 GLY A CA 1
ATOM 1635 C C . GLY A 1 205 ? -36.246 -3.781 46.878 1.00 89.38 205 GLY A C 1
ATOM 1636 O O . GLY A 1 205 ? -36.945 -3.853 47.886 1.00 89.38 205 GLY A O 1
ATOM 1637 N N . ASN A 1 206 ? -34.963 -4.151 46.884 1.00 91.62 206 ASN A N 1
ATOM 1638 C CA . ASN A 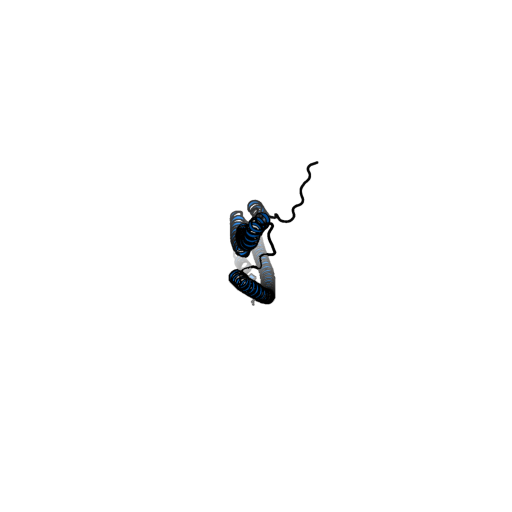1 206 ? -34.318 -4.736 48.064 1.00 91.62 206 ASN A CA 1
ATOM 1639 C C . ASN A 1 206 ? -34.341 -3.800 49.273 1.00 91.62 206 ASN A C 1
ATOM 1641 O O . ASN A 1 206 ? -34.653 -4.230 50.383 1.00 91.62 206 ASN A O 1
ATOM 1645 N N . VAL A 1 207 ? -34.035 -2.518 49.075 1.00 92.00 207 VAL A N 1
ATOM 1646 C CA . VAL A 1 207 ? -34.055 -1.526 50.154 1.00 92.00 207 VAL A CA 1
ATOM 1647 C C . VAL A 1 207 ? -35.465 -1.400 50.737 1.00 92.00 207 VAL A C 1
ATOM 1649 O O . VAL A 1 207 ? -35.630 -1.492 51.953 1.00 92.00 207 VAL A O 1
ATOM 1652 N N . ARG A 1 208 ? -36.498 -1.285 49.890 1.00 88.69 208 ARG A N 1
ATOM 1653 C CA . ARG A 1 208 ? -37.905 -1.231 50.321 1.00 88.69 208 ARG A CA 1
ATOM 1654 C C . ARG A 1 208 ? -38.306 -2.462 51.139 1.00 88.69 208 ARG A C 1
ATOM 1656 O O . ARG A 1 208 ? -38.928 -2.307 52.190 1.00 88.69 208 ARG A O 1
ATOM 1663 N N . MET A 1 209 ? -37.927 -3.658 50.688 1.00 83.94 209 MET A N 1
ATOM 1664 C CA . MET A 1 209 ? -38.228 -4.906 51.396 1.00 83.94 209 MET A CA 1
ATOM 1665 C C . MET A 1 209 ? -37.549 -4.943 52.771 1.00 83.94 209 MET A C 1
ATOM 1667 O O . MET A 1 209 ? -38.226 -5.182 53.770 1.00 83.94 209 MET A O 1
ATOM 1671 N N . ASN A 1 210 ? -36.259 -4.605 52.855 1.00 85.56 210 ASN A N 1
ATOM 1672 C CA . ASN A 1 210 ? -35.532 -4.556 54.128 1.00 85.56 210 ASN A CA 1
ATOM 1673 C C . ASN A 1 210 ? -36.141 -3.540 55.107 1.00 85.56 210 ASN A C 1
ATOM 1675 O O . ASN A 1 210 ? -36.368 -3.875 56.267 1.00 85.56 210 ASN A O 1
ATOM 1679 N N . TYR A 1 211 ? -36.468 -2.323 54.652 1.00 86.06 211 TYR A N 1
ATOM 1680 C CA . TYR A 1 211 ? -37.133 -1.326 55.499 1.00 86.06 211 TYR A CA 1
ATOM 1681 C C . TYR A 1 211 ? -38.483 -1.823 56.025 1.00 86.06 211 TYR A C 1
ATOM 1683 O O . TYR A 1 211 ? -38.785 -1.629 57.203 1.00 86.06 211 TYR A O 1
ATOM 1691 N N . SER A 1 212 ? -39.282 -2.491 55.186 1.00 84.19 212 SER A N 1
ATOM 1692 C CA . SER A 1 212 ? -40.567 -3.052 55.615 1.00 84.19 212 SER A CA 1
ATOM 1693 C C . SER A 1 212 ? -40.395 -4.140 56.685 1.00 84.19 212 SER A C 1
ATOM 1695 O O . SER A 1 212 ? -41.091 -4.110 57.701 1.00 84.19 212 SER A O 1
ATOM 1697 N N . GLN A 1 213 ? -39.404 -5.026 56.536 1.00 81.25 213 GLN A N 1
ATOM 1698 C CA . GLN A 1 213 ? -39.084 -6.063 57.522 1.00 81.25 213 GLN A CA 1
ATOM 1699 C C . GLN A 1 213 ? -38.598 -5.462 58.845 1.00 81.25 213 GLN A C 1
ATOM 1701 O O . GLN A 1 213 ? -39.100 -5.828 59.905 1.00 81.25 213 GLN A O 1
ATOM 1706 N N . LEU A 1 214 ? -37.684 -4.486 58.789 1.00 81.31 214 LEU A N 1
ATOM 1707 C CA . LEU A 1 214 ? -37.217 -3.734 59.958 1.00 81.31 214 LEU A CA 1
ATOM 1708 C C . LEU A 1 214 ? -38.368 -3.028 60.681 1.00 81.31 214 LEU A C 1
ATOM 1710 O O . LEU A 1 214 ? -38.418 -3.055 61.908 1.00 81.31 214 LEU A O 1
ATOM 1714 N N . SER A 1 215 ? -39.304 -2.424 59.941 1.00 81.38 215 SER A N 1
ATOM 1715 C CA . SER A 1 215 ? -40.480 -1.786 60.538 1.00 81.38 215 SER A CA 1
ATOM 1716 C C . SER A 1 215 ? -41.377 -2.799 61.254 1.00 81.38 215 SER A C 1
ATOM 1718 O O . SER A 1 215 ? -41.777 -2.548 62.387 1.00 81.38 215 SER A O 1
ATOM 1720 N N . SER A 1 216 ? -41.609 -3.975 60.657 1.00 78.44 216 SER A N 1
ATOM 1721 C CA . SER A 1 216 ? -42.382 -5.056 61.279 1.00 78.44 216 SER A CA 1
ATOM 1722 C C . SER A 1 216 ? -41.714 -5.543 62.566 1.00 78.44 216 SER A C 1
ATOM 1724 O O . SER A 1 216 ? -42.356 -5.598 63.613 1.00 78.44 216 SER A O 1
ATOM 1726 N N . LEU A 1 217 ? -40.402 -5.799 62.514 1.00 77.25 217 LEU A N 1
ATOM 1727 C CA . LEU A 1 217 ? -39.606 -6.232 63.663 1.00 77.25 217 LEU A CA 1
ATOM 1728 C C . LEU A 1 217 ? -39.601 -5.181 64.787 1.00 77.25 217 LEU A C 1
ATOM 1730 O O . LEU A 1 217 ? -39.674 -5.521 65.968 1.00 77.25 217 LEU A O 1
ATOM 1734 N N . HIS A 1 218 ? -39.538 -3.892 64.436 1.00 80.88 218 HIS A N 1
ATOM 1735 C CA . HIS A 1 218 ? -39.597 -2.801 65.407 1.00 80.88 218 HIS A CA 1
ATOM 1736 C C . HIS A 1 218 ? -40.939 -2.776 66.145 1.00 80.88 218 HIS A C 1
ATOM 1738 O O . HIS A 1 218 ? -40.963 -2.647 67.370 1.00 80.88 218 HIS A O 1
ATOM 1744 N N . VAL A 1 219 ? -42.050 -2.942 65.420 1.00 80.75 219 VAL A N 1
ATOM 1745 C CA . VAL A 1 219 ? -43.385 -3.005 66.023 1.00 80.75 219 VAL A CA 1
ATOM 1746 C C . VAL A 1 219 ? -43.501 -4.242 66.928 1.00 80.75 219 VAL A C 1
ATOM 1748 O O . VAL A 1 219 ? -43.927 -4.097 68.074 1.00 80.75 219 VAL A O 1
ATOM 1751 N N . GLU A 1 220 ? -43.040 -5.422 66.496 1.00 75.94 220 GLU A N 1
ATOM 1752 C CA . GLU A 1 220 ? -42.985 -6.631 67.342 1.00 75.94 220 GLU A CA 1
ATOM 1753 C C . GLU A 1 220 ? -42.211 -6.397 68.648 1.00 75.94 220 GLU A C 1
ATOM 1755 O O . GLU A 1 220 ? -42.684 -6.749 69.731 1.00 75.94 220 GLU A O 1
ATOM 1760 N N . CYS A 1 221 ? -41.048 -5.741 68.570 1.00 72.31 221 CYS A N 1
ATOM 1761 C CA . CYS A 1 221 ? -40.228 -5.424 69.740 1.00 72.31 221 CYS A CA 1
ATOM 1762 C C . CYS A 1 221 ? -40.946 -4.488 70.724 1.00 72.31 221 CYS A C 1
ATOM 1764 O O . CYS A 1 221 ? -40.815 -4.669 71.937 1.00 72.31 221 CYS A O 1
ATOM 1766 N N . ILE A 1 222 ? -41.715 -3.507 70.231 1.00 80.38 222 ILE A N 1
ATOM 1767 C CA . ILE A 1 222 ? -42.533 -2.617 71.073 1.00 80.38 222 ILE A CA 1
ATOM 1768 C C . ILE A 1 222 ? -43.611 -3.425 71.808 1.00 80.38 222 ILE A C 1
ATOM 1770 O O . ILE A 1 222 ? -43.722 -3.316 73.031 1.00 80.38 222 ILE A O 1
ATOM 1774 N N . PHE A 1 223 ? -44.370 -4.270 71.102 1.00 75.31 223 PHE A N 1
ATOM 1775 C CA . PHE A 1 223 ? -45.405 -5.108 71.724 1.00 75.31 223 PHE A CA 1
ATOM 1776 C C . PHE A 1 223 ? -44.822 -6.079 72.759 1.00 75.31 223 PHE A C 1
ATOM 1778 O O . PHE A 1 223 ? -45.421 -6.276 73.820 1.00 75.31 223 PHE A O 1
ATOM 1785 N N . TYR A 1 224 ? -43.637 -6.637 72.488 1.00 73.19 224 TYR A N 1
ATOM 1786 C CA . TYR A 1 224 ? -42.935 -7.525 73.414 1.00 73.19 224 TYR A CA 1
ATOM 1787 C C . TYR A 1 224 ? -42.520 -6.779 74.687 1.00 73.19 224 TYR A C 1
ATOM 1789 O O . TYR A 1 224 ? -42.783 -7.245 75.795 1.00 73.19 224 TYR A O 1
ATOM 1797 N N . LYS A 1 225 ? -41.943 -5.576 74.545 1.00 77.25 225 LYS A N 1
ATOM 1798 C CA . LYS A 1 225 ? -41.531 -4.735 75.682 1.00 77.25 225 LYS A CA 1
ATOM 1799 C C . LYS A 1 225 ? -42.692 -4.318 76.583 1.00 77.25 225 LYS A C 1
ATOM 1801 O O . LYS A 1 225 ? -42.504 -4.218 77.791 1.00 77.25 225 LYS A O 1
ATOM 1806 N N . HIS A 1 226 ? -43.866 -4.061 76.012 1.00 80.19 226 HIS A N 1
ATOM 1807 C CA . HIS A 1 226 ? -45.046 -3.630 76.764 1.00 80.19 226 HIS A CA 1
ATOM 1808 C C . HIS A 1 226 ? -45.889 -4.791 77.322 1.00 80.19 226 HIS A C 1
ATOM 1810 O O . HIS A 1 226 ? -46.954 -4.543 77.882 1.00 80.19 226 HIS A O 1
ATOM 1816 N N . GLY A 1 227 ? -45.439 -6.048 77.195 1.00 71.50 227 GLY A N 1
ATOM 1817 C CA . GLY A 1 227 ? -46.160 -7.218 77.717 1.00 71.50 227 GLY A CA 1
ATOM 1818 C C . GLY A 1 227 ? -47.484 -7.507 76.997 1.00 71.50 227 GLY A C 1
ATOM 1819 O O . GLY A 1 227 ? -48.314 -8.253 77.508 1.00 71.50 227 GLY A O 1
ATOM 1820 N N . LEU A 1 228 ? -47.690 -6.916 75.816 1.00 64.88 228 LEU A N 1
ATOM 1821 C CA . LEU A 1 228 ? -48.920 -7.026 75.025 1.00 64.88 228 LEU A CA 1
ATOM 1822 C C . LEU A 1 228 ? -48.888 -8.199 74.032 1.00 64.88 228 LEU A C 1
ATOM 1824 O O . LEU A 1 228 ? -49.886 -8.480 73.375 1.00 64.88 228 LEU A O 1
ATOM 1828 N N . LEU A 1 229 ? -47.757 -8.899 73.922 1.00 64.19 229 LEU A N 1
ATOM 1829 C CA . LEU A 1 229 ? -47.567 -10.050 73.039 1.00 64.19 229 LEU A CA 1
ATOM 1830 C C . LEU A 1 229 ? -48.144 -11.326 73.688 1.00 64.19 229 LEU A C 1
ATOM 1832 O O . LEU A 1 229 ? -47.422 -12.254 74.045 1.00 64.19 229 LEU A O 1
ATOM 1836 N N . SER A 1 230 ? -49.462 -11.346 73.898 1.00 58.44 230 SER A N 1
ATOM 1837 C CA . SER A 1 230 ? -50.187 -12.539 74.350 1.00 58.44 230 SER A CA 1
ATOM 1838 C C . SER A 1 230 ? -50.268 -13.586 73.227 1.00 58.44 230 SER A C 1
ATOM 1840 O O . SER A 1 230 ? -50.194 -13.247 72.042 1.00 58.44 230 SER A O 1
ATOM 1842 N N . GLU A 1 231 ? -50.448 -14.867 73.572 1.00 57.78 231 GLU A N 1
ATOM 1843 C CA . GLU A 1 231 ? -50.594 -15.968 72.596 1.00 57.78 231 GLU A CA 1
ATOM 1844 C C . GLU A 1 231 ? -51.718 -15.738 71.564 1.00 57.78 231 GLU A C 1
ATOM 1846 O O . GLU A 1 231 ? -51.680 -16.323 70.485 1.00 57.78 231 GLU A O 1
ATOM 1851 N N . LEU A 1 232 ? -52.665 -14.829 71.835 1.00 53.81 232 LEU A N 1
ATOM 1852 C CA . LEU A 1 232 ? -53.743 -14.458 70.914 1.00 53.81 232 LEU A CA 1
ATOM 1853 C C . LEU A 1 232 ? -53.323 -13.527 69.759 1.00 53.81 232 LEU A C 1
ATOM 1855 O O . LEU A 1 232 ? -53.976 -13.548 68.719 1.00 53.81 232 LEU A O 1
ATOM 1859 N N . LEU A 1 233 ? -52.279 -12.700 69.910 1.00 58.44 233 LEU A N 1
ATOM 1860 C CA . LEU A 1 233 ? -51.866 -11.721 68.881 1.00 58.44 233 LEU A CA 1
ATOM 1861 C C . LEU A 1 233 ? -50.755 -12.234 67.951 1.00 58.44 233 LEU A C 1
ATOM 1863 O O . LEU A 1 233 ? -50.546 -11.681 66.871 1.00 58.44 233 LEU A O 1
ATOM 1867 N N . ARG A 1 234 ? -50.079 -13.324 68.332 1.00 62.03 234 ARG A N 1
ATOM 1868 C CA . ARG A 1 234 ? -49.012 -13.969 67.547 1.00 62.03 234 ARG A CA 1
ATOM 1869 C C . ARG A 1 234 ? -49.447 -14.395 66.129 1.00 62.03 234 ARG A C 1
ATOM 1871 O O . ARG A 1 234 ? -48.704 -14.098 65.194 1.00 62.03 234 ARG A O 1
ATOM 1878 N N . PRO A 1 235 ? -50.647 -14.975 65.911 1.00 61.47 235 PRO A N 1
ATOM 1879 C CA . PRO A 1 235 ? -51.089 -15.356 64.566 1.00 61.47 235 PRO A CA 1
ATOM 1880 C C . PRO A 1 235 ? -51.316 -14.150 63.640 1.00 61.47 235 PRO A C 1
ATOM 1882 O O . PRO A 1 235 ? -51.107 -14.246 62.435 1.00 61.47 235 PRO A O 1
ATOM 1885 N N . ALA A 1 236 ? -51.727 -12.999 64.188 1.00 59.72 236 ALA A N 1
ATOM 1886 C CA . ALA A 1 236 ? -51.956 -11.784 63.403 1.00 59.72 236 ALA A CA 1
ATOM 1887 C C . ALA A 1 236 ? -50.640 -11.159 62.899 1.00 59.72 236 ALA A C 1
ATOM 1889 O O . ALA A 1 236 ? -50.604 -10.610 61.797 1.00 59.72 236 ALA A O 1
ATOM 1890 N N . PHE A 1 237 ? -49.555 -11.285 63.671 1.00 57.50 237 PHE A N 1
ATOM 1891 C CA . PHE A 1 237 ? -48.221 -10.822 63.278 1.00 57.50 237 PHE A CA 1
ATOM 1892 C C . PHE A 1 237 ? -47.557 -11.726 62.231 1.00 57.50 237 PHE A C 1
ATOM 1894 O O . PHE A 1 237 ? -47.004 -11.216 61.257 1.00 57.50 237 PHE A O 1
ATOM 1901 N N . GLU A 1 238 ? -47.690 -13.052 62.348 1.00 57.91 238 GLU A N 1
ATOM 1902 C CA . GLU A 1 238 ? -47.154 -13.997 61.351 1.00 57.91 238 GLU A CA 1
ATOM 1903 C C . GLU A 1 238 ? -47.757 -13.798 59.949 1.00 57.91 238 GLU A C 1
ATOM 1905 O O . GLU A 1 238 ? -47.075 -14.003 58.944 1.00 57.91 238 GLU A O 1
ATOM 1910 N N . ILE A 1 239 ? -49.010 -13.336 59.853 1.00 58.09 239 ILE A N 1
ATOM 1911 C CA . ILE A 1 239 ? -49.653 -12.997 58.572 1.00 58.09 239 ILE A CA 1
ATOM 1912 C C . ILE A 1 239 ? -49.013 -11.754 57.931 1.00 58.09 239 ILE A C 1
ATOM 1914 O O . ILE A 1 239 ? -48.838 -11.721 56.711 1.00 58.09 239 ILE A O 1
ATOM 1918 N N . PHE A 1 240 ? -48.640 -10.750 58.732 1.00 53.06 240 PHE A N 1
ATOM 1919 C CA . PHE A 1 240 ? -47.998 -9.516 58.256 1.00 53.06 240 PHE A CA 1
ATOM 1920 C C . PHE A 1 240 ? -46.517 -9.714 57.899 1.00 53.06 240 PHE A C 1
ATOM 1922 O O . PHE A 1 240 ? -46.027 -9.091 56.956 1.00 53.06 240 PHE A O 1
ATOM 1929 N N . ALA A 1 241 ? -45.823 -10.607 58.610 1.00 50.06 241 ALA A N 1
ATOM 1930 C CA . ALA A 1 241 ? -44.429 -10.967 58.356 1.00 50.06 241 ALA A CA 1
ATOM 1931 C C . ALA A 1 241 ? -44.251 -11.964 57.190 1.00 50.06 241 ALA A C 1
ATOM 1933 O O . ALA A 1 241 ? -43.123 -12.212 56.760 1.00 50.06 241 ALA A O 1
ATOM 1934 N N . ASN A 1 242 ? -45.337 -12.538 56.655 1.00 50.41 242 ASN A N 1
ATOM 1935 C CA . ASN A 1 242 ? -45.273 -13.517 55.573 1.00 50.41 242 ASN A CA 1
ATOM 1936 C C . ASN A 1 242 ? -44.879 -12.851 54.232 1.00 50.41 242 ASN A C 1
ATOM 1938 O O . ASN A 1 242 ? -45.668 -12.075 53.677 1.00 50.41 242 ASN A O 1
ATOM 1942 N N . PRO A 1 243 ? -43.720 -13.197 53.630 1.00 53.59 243 PRO A N 1
ATOM 1943 C CA . PRO A 1 243 ? -43.251 -12.590 52.379 1.00 53.59 243 PRO A CA 1
ATOM 1944 C C . PRO A 1 243 ? -44.220 -12.773 51.199 1.00 53.59 243 PRO A C 1
ATOM 1946 O O . PRO A 1 243 ? -44.205 -11.991 50.248 1.00 53.59 243 PRO A O 1
ATOM 1949 N N . ARG A 1 244 ? -45.095 -13.790 51.252 1.00 48.75 244 ARG A N 1
ATOM 1950 C CA . ARG A 1 244 ? -46.093 -14.063 50.205 1.00 48.75 244 ARG A CA 1
ATOM 1951 C C . ARG A 1 244 ? -47.213 -13.021 50.127 1.00 48.75 244 ARG A C 1
ATOM 1953 O O . ARG A 1 244 ? -47.753 -12.829 49.042 1.00 48.75 244 ARG A O 1
ATOM 1960 N N . CYS A 1 245 ? -47.544 -12.332 51.221 1.00 47.94 245 CYS A N 1
ATOM 1961 C CA . CYS A 1 245 ? -48.589 -11.300 51.221 1.00 47.94 245 CYS A CA 1
ATOM 1962 C C . CYS A 1 245 ? -48.104 -9.969 50.616 1.00 47.94 245 CYS A C 1
ATOM 1964 O O . CYS A 1 245 ? -48.906 -9.226 50.057 1.00 47.94 245 CYS A O 1
ATOM 1966 N N . GLN A 1 246 ? -46.797 -9.682 50.659 1.00 50.59 246 GLN A N 1
ATOM 1967 C CA . GLN A 1 246 ? -46.208 -8.481 50.046 1.00 50.59 246 GLN A CA 1
ATOM 1968 C C . GLN A 1 246 ? -45.958 -8.643 48.535 1.00 50.59 246 GLN A C 1
ATOM 1970 O O . GLN A 1 246 ? -46.037 -7.668 47.793 1.00 50.59 246 GLN A O 1
ATOM 1975 N N . ALA A 1 247 ? -45.747 -9.874 48.055 1.00 47.28 247 ALA A N 1
ATOM 1976 C CA . ALA A 1 247 ? -45.539 -10.172 46.634 1.00 47.28 247 ALA A CA 1
ATOM 1977 C C . ALA A 1 247 ? -46.798 -9.996 45.752 1.00 47.28 247 ALA A C 1
ATOM 1979 O O . ALA A 1 247 ? -46.689 -9.923 44.529 1.00 47.28 247 ALA A O 1
ATOM 1980 N N . ALA A 1 248 ? -47.996 -9.899 46.343 1.00 44.25 248 ALA A N 1
ATOM 1981 C CA . ALA A 1 248 ? -49.250 -9.733 45.599 1.00 44.25 248 ALA A CA 1
ATOM 1982 C C . ALA A 1 248 ? -49.417 -8.337 44.953 1.00 44.25 248 ALA A C 1
ATOM 1984 O O . ALA A 1 248 ? -50.316 -8.153 44.135 1.00 44.25 248 ALA A O 1
ATOM 1985 N N . GLY A 1 249 ? -48.556 -7.365 45.287 1.00 47.69 249 GLY A N 1
ATOM 1986 C CA . GLY A 1 249 ? -48.562 -6.026 44.686 1.00 47.69 249 GLY A CA 1
ATOM 1987 C C . GLY A 1 249 ? -47.773 -5.883 43.378 1.00 47.69 249 GLY A C 1
ATOM 1988 O O . GLY A 1 249 ? -48.031 -4.939 42.637 1.00 47.69 249 GLY A O 1
ATOM 1989 N N . ASP A 1 250 ? -46.862 -6.813 43.061 1.00 46.25 250 ASP A N 1
ATOM 1990 C CA . ASP A 1 250 ? -45.818 -6.588 42.041 1.00 46.25 250 ASP A CA 1
ATOM 1991 C C . ASP A 1 250 ? -45.894 -7.514 40.808 1.00 46.25 250 ASP A C 1
ATOM 1993 O O . ASP A 1 250 ? -45.012 -7.503 39.950 1.00 46.25 250 ASP A O 1
ATOM 1997 N N . LEU A 1 251 ? -46.983 -8.270 40.628 1.00 44.00 251 LEU A N 1
ATOM 1998 C CA . LEU A 1 251 ? -47.227 -9.067 39.413 1.00 44.00 251 LEU A CA 1
ATOM 1999 C C . LEU A 1 251 ? -48.014 -8.283 38.346 1.00 44.00 251 LEU A C 1
ATOM 2001 O O . LEU A 1 251 ? -49.070 -8.707 37.885 1.00 44.00 251 LEU A O 1
ATOM 2005 N N . LYS A 1 252 ? -47.483 -7.137 37.910 1.00 43.62 252 LYS A N 1
ATOM 2006 C CA . LYS A 1 252 ? -47.784 -6.563 36.584 1.00 43.62 252 LYS A CA 1
ATOM 2007 C C . LYS A 1 252 ? -46.513 -5.967 35.997 1.00 43.62 252 LYS A C 1
ATOM 2009 O O . LYS A 1 252 ? -46.250 -4.775 36.090 1.00 43.62 252 LYS A O 1
ATOM 2014 N N . GLY A 1 253 ? -45.719 -6.837 35.397 1.00 43.22 253 GLY A N 1
ATOM 2015 C CA . GLY A 1 253 ? -44.512 -6.451 34.680 1.00 43.22 253 GLY A CA 1
ATOM 2016 C C . GLY A 1 253 ? -43.783 -7.649 34.098 1.00 43.22 253 GLY A C 1
ATOM 2017 O O . GLY A 1 253 ? -42.560 -7.659 34.088 1.00 43.22 253 GLY A O 1
ATOM 2018 N N . SER A 1 254 ? -44.520 -8.683 33.676 1.00 40.22 254 SER A N 1
ATOM 2019 C CA . SER A 1 254 ? -43.947 -9.717 32.826 1.00 40.22 254 SER A CA 1
ATOM 2020 C C . SER A 1 254 ? -43.840 -9.181 31.397 1.00 40.22 254 SER A C 1
ATOM 2022 O O . SER A 1 254 ? -44.860 -9.061 30.718 1.00 40.22 254 SER A O 1
ATOM 2024 N N . LEU A 1 255 ? -42.588 -8.984 30.978 1.00 35.31 255 LEU A N 1
ATOM 2025 C CA . LEU A 1 255 ? -42.068 -9.219 29.625 1.00 35.31 255 LEU A CA 1
ATOM 2026 C C . LEU A 1 255 ? -42.422 -8.206 28.515 1.00 35.31 255 LEU A C 1
ATOM 2028 O O . LEU A 1 255 ? -43.405 -7.471 28.632 1.00 35.31 255 LEU A O 1
ATOM 2032 N N . PRO A 1 256 ? -41.607 -8.130 27.440 1.00 52.84 256 PRO A N 1
ATOM 2033 C CA . PRO A 1 256 ? -40.654 -9.129 26.923 1.00 52.84 256 PRO A CA 1
ATOM 2034 C C . PRO A 1 256 ? -39.209 -8.996 27.404 1.00 52.84 256 PRO A C 1
ATOM 2036 O O . PRO A 1 256 ? -38.717 -7.853 27.511 1.00 52.84 256 PRO A O 1
#

Secondary structure (DSSP, 8-state):
--PPPP--S-------HHHHHHHHHHTT--HHHHHHHHHHHHHHHHHHHHHHHHTSPPHHHHHHHHHHHHHHHHHHHHHHHHHHHHHHHHHHHHHHHHHHHHHT--SS--PPPHHHHHHHHHHHHHHHHHHHHHHHHHHHHHHHHHHHHHHHHHHHHHHHHHHHHHHHHHHHHHHHHHHHHHHHHHHHHHHHHHHHHHHHHHHHHHHHHHHHHHHHHHHHHHHHHTT---TTTHHHHHHHH-HHHHGGG-------

Radius of gyration: 50.47 Å; chains: 1; bounding box: 114×48×140 Å

InterPro domains:
  IPR024461 Coiled-coil domain-containing protein 90-like [PF07798] (15-87)
  IPR024461 Coiled-coil domain-containing protein 90-like [PF07798] (117-207)
  IPR024461 Coiled-coil domain-containing protein 90-like [PTHR14360] (5-207)